Protein AF-A0A371DH10-F1 (afdb_monomer_lite)

Structure (mmCIF, N/CA/C/O backbone):
data_AF-A0A371DH10-F1
#
_entry.id   AF-A0A371DH10-F1
#
loop_
_atom_site.group_PDB
_atom_site.id
_atom_site.type_symbol
_atom_site.label_atom_id
_atom_site.label_alt_id
_atom_site.label_comp_id
_atom_site.label_asym_id
_atom_site.label_entity_id
_atom_site.label_seq_id
_atom_site.pdbx_PDB_ins_code
_atom_site.Cartn_x
_atom_site.Cartn_y
_atom_site.Cartn_z
_atom_site.occupancy
_atom_site.B_iso_or_equiv
_atom_site.auth_seq_id
_atom_site.auth_comp_id
_atom_site.auth_asym_id
_atom_site.auth_atom_id
_atom_site.pdbx_PDB_model_num
ATOM 1 N N . LEU A 1 1 ? -17.774 11.551 56.849 1.00 62.97 1 LEU A N 1
ATOM 2 C CA . LEU A 1 1 ? -18.448 10.540 57.701 1.00 62.97 1 LEU A CA 1
ATOM 3 C C . LEU A 1 1 ? -17.536 10.021 58.816 1.00 62.97 1 LEU A C 1
ATOM 5 O O . LEU A 1 1 ? -17.865 10.254 59.968 1.00 62.97 1 LEU A O 1
ATOM 9 N N . TYR A 1 2 ? -16.367 9.440 58.515 1.00 66.19 2 TYR A N 1
ATOM 10 C CA . TYR A 1 2 ? -15.416 8.944 59.531 1.00 66.19 2 TYR A CA 1
ATOM 11 C C . TYR A 1 2 ? -15.017 9.988 60.600 1.00 66.19 2 TYR A C 1
ATOM 13 O O . TYR A 1 2 ? -15.252 9.775 61.784 1.00 66.19 2 TYR A O 1
ATOM 21 N N . HIS A 1 3 ? -14.509 11.161 60.196 1.00 70.56 3 HIS A N 1
ATOM 22 C CA . HIS A 1 3 ? -14.111 12.221 61.140 1.00 70.56 3 HIS A CA 1
ATOM 23 C C . HIS A 1 3 ? -15.267 12.755 62.002 1.00 70.56 3 HIS A C 1
ATOM 25 O O . HIS A 1 3 ? -15.052 13.100 63.159 1.00 70.56 3 HIS A O 1
ATOM 31 N N . ALA A 1 4 ? -16.491 12.770 61.464 1.00 72.62 4 ALA A N 1
ATOM 32 C CA . ALA A 1 4 ? -17.684 13.180 62.202 1.00 72.62 4 ALA A CA 1
ATOM 33 C C . ALA A 1 4 ? -18.102 12.125 63.244 1.00 72.62 4 ALA A C 1
ATOM 35 O O . ALA A 1 4 ? -18.412 12.475 64.374 1.00 72.62 4 ALA A O 1
ATOM 36 N N . GLY A 1 5 ? -18.041 10.830 62.911 1.00 61.28 5 GLY A N 1
ATOM 37 C CA . GLY A 1 5 ? -18.340 9.757 63.869 1.00 61.28 5 GLY A CA 1
ATOM 38 C C . GLY A 1 5 ? -17.282 9.603 64.970 1.00 61.28 5 GLY A C 1
ATOM 39 O O . GLY A 1 5 ? -17.611 9.290 66.110 1.00 61.28 5 GLY A O 1
ATOM 40 N N . VAL A 1 6 ? -16.012 9.892 64.661 1.00 65.94 6 VAL A N 1
ATOM 41 C CA . VAL A 1 6 ? -14.935 9.948 65.666 1.00 65.94 6 VAL A CA 1
ATOM 42 C C . VAL A 1 6 ? -15.135 11.119 66.632 1.00 65.94 6 VAL A C 1
ATOM 44 O O . VAL A 1 6 ? -14.957 10.942 67.833 1.00 65.94 6 VAL A O 1
ATOM 47 N N . ALA A 1 7 ? -15.525 12.295 66.127 1.00 71.81 7 ALA A N 1
ATOM 48 C CA . ALA A 1 7 ? -15.795 13.472 66.955 1.00 71.81 7 ALA A CA 1
ATOM 49 C C . ALA A 1 7 ? -17.012 13.282 67.880 1.00 71.81 7 ALA A C 1
ATOM 51 O O . ALA A 1 7 ? -17.021 13.792 68.996 1.00 71.81 7 ALA A O 1
ATOM 52 N N . ASN A 1 8 ? -18.002 12.504 67.438 1.00 79.12 8 ASN A N 1
ATOM 53 C CA . ASN A 1 8 ? -19.252 12.283 68.166 1.00 79.12 8 ASN A CA 1
ATOM 54 C C . ASN A 1 8 ? -19.218 11.030 69.065 1.00 79.12 8 ASN A C 1
ATOM 56 O O . ASN A 1 8 ? -20.236 10.678 69.655 1.00 79.12 8 ASN A O 1
ATOM 60 N N . GLY A 1 9 ? -18.076 10.333 69.148 1.00 71.50 9 GLY A N 1
ATOM 61 C CA . GLY A 1 9 ? -17.895 9.134 69.977 1.00 71.50 9 GLY A CA 1
ATOM 62 C C . GLY A 1 9 ? -18.660 7.894 69.501 1.00 71.50 9 GLY A C 1
ATOM 63 O O . GLY A 1 9 ? -18.757 6.922 70.241 1.00 71.50 9 GLY A O 1
ATOM 64 N N . SER A 1 10 ? -19.206 7.913 68.282 1.00 73.56 10 SER A N 1
ATOM 65 C CA . SER A 1 10 ? -20.072 6.847 67.766 1.00 73.56 10 SER A CA 1
ATOM 66 C C . SER A 1 10 ? -19.308 5.642 67.213 1.00 73.56 10 SER A C 1
ATOM 68 O O . SER A 1 10 ? -19.921 4.617 66.940 1.00 73.56 10 SER A O 1
ATOM 70 N N . PHE A 1 11 ? -17.996 5.769 67.000 1.00 68.44 11 PHE A N 1
ATOM 71 C CA . PHE A 1 11 ? -17.131 4.660 66.601 1.00 68.44 11 PHE A CA 1
ATOM 72 C C . PHE A 1 11 ? -16.268 4.221 67.778 1.00 68.44 11 PHE A C 1
ATOM 74 O O . PHE A 1 11 ? -15.527 5.037 68.340 1.00 68.44 11 PHE A O 1
ATOM 81 N N . ASP A 1 12 ? -16.317 2.930 68.105 1.00 79.50 12 ASP A N 1
ATOM 82 C CA . ASP A 1 12 ? -15.393 2.349 69.070 1.00 79.50 12 ASP A CA 1
ATOM 83 C C . ASP A 1 12 ? -13.948 2.325 68.520 1.00 79.50 12 ASP A C 1
ATOM 85 O O . ASP A 1 12 ? -13.675 2.604 67.346 1.00 79.50 12 ASP A O 1
ATOM 89 N N . LEU A 1 13 ? -12.976 2.054 69.395 1.00 74.00 13 LEU A N 1
ATOM 90 C CA . LEU A 1 13 ? -11.561 2.045 69.019 1.00 74.00 13 LEU A CA 1
ATOM 91 C C . LEU A 1 13 ? -11.230 0.936 68.002 1.00 74.00 13 LEU A C 1
ATOM 93 O O . LEU A 1 13 ? -10.361 1.129 67.150 1.00 74.00 13 LEU A O 1
ATOM 97 N N . GLU A 1 14 ? -11.903 -0.208 68.091 1.00 79.19 14 GLU A N 1
ATOM 98 C CA . GLU A 1 14 ? -11.654 -1.376 67.252 1.00 79.19 14 GLU A CA 1
ATOM 99 C C . GLU A 1 14 ? -12.101 -1.116 65.807 1.00 79.19 14 GLU A C 1
ATOM 101 O O . GLU A 1 14 ? -11.334 -1.336 64.864 1.00 79.19 14 GLU A O 1
ATOM 106 N N . ASP A 1 15 ? -13.287 -0.541 65.635 1.00 76.56 15 ASP A N 1
ATOM 107 C CA . ASP A 1 15 ? -13.830 -0.097 64.359 1.00 76.56 15 ASP A CA 1
ATOM 108 C C . ASP A 1 15 ? -12.961 0.995 63.748 1.00 76.56 15 ASP A C 1
ATOM 110 O O . ASP A 1 15 ? -12.619 0.924 62.567 1.00 76.56 15 ASP A O 1
ATOM 114 N N . ARG A 1 16 ? -12.497 1.971 64.540 1.00 73.62 16 ARG A N 1
ATOM 115 C CA . ARG A 1 16 ? -11.573 3.010 64.049 1.00 73.62 16 ARG A CA 1
ATOM 116 C C . ARG A 1 16 ? -10.284 2.418 63.485 1.00 73.62 16 ARG A C 1
ATOM 118 O O . ARG A 1 16 ? -9.829 2.845 62.425 1.00 73.62 16 ARG A O 1
ATOM 125 N N . VAL A 1 17 ? -9.706 1.425 64.162 1.00 78.62 17 VAL A N 1
ATOM 126 C CA . VAL A 1 17 ? -8.500 0.730 63.687 1.00 78.62 17 VAL A CA 1
ATOM 127 C C . VAL A 1 17 ? -8.794 -0.074 62.418 1.00 78.62 17 VAL A C 1
ATOM 129 O O . VAL A 1 17 ? -7.992 -0.025 61.483 1.00 78.62 17 VAL A O 1
ATOM 132 N N . LYS A 1 18 ? -9.936 -0.770 62.340 1.00 81.75 18 LYS A N 1
ATOM 133 C CA . LYS A 1 18 ? -10.359 -1.500 61.131 1.00 81.75 18 LYS A CA 1
ATOM 134 C C . LYS A 1 18 ? -10.554 -0.557 59.942 1.00 81.75 18 LYS A C 1
ATOM 136 O O . LYS A 1 18 ? -9.987 -0.814 58.881 1.00 81.75 18 LYS A O 1
ATOM 141 N N . TYR A 1 19 ? -11.258 0.561 60.125 1.00 79.44 19 TYR A N 1
ATOM 142 C CA . TYR A 1 19 ? -11.473 1.567 59.081 1.00 79.44 19 TYR A CA 1
ATOM 143 C C . TYR A 1 19 ? -10.159 2.177 58.590 1.00 79.44 19 TYR A C 1
ATOM 145 O O . TYR A 1 19 ? -9.917 2.197 57.387 1.00 79.44 19 TYR A O 1
ATOM 153 N N . LEU A 1 20 ? -9.274 2.609 59.495 1.00 79.69 20 LEU A N 1
ATOM 154 C CA . LEU A 1 20 ? -7.982 3.196 59.114 1.00 79.69 20 LEU A CA 1
ATOM 155 C C . LEU A 1 20 ? -7.061 2.197 58.408 1.00 79.69 20 LEU A C 1
ATOM 157 O O . LEU A 1 20 ? -6.313 2.584 57.515 1.00 79.69 20 LEU A O 1
ATOM 161 N N . ARG A 1 21 ? -7.110 0.911 58.778 1.00 82.31 21 ARG A N 1
ATOM 162 C CA . ARG A 1 21 ? -6.340 -0.144 58.097 1.00 82.31 21 ARG A CA 1
ATOM 163 C C . ARG A 1 21 ? -6.915 -0.499 56.729 1.00 82.31 21 ARG A C 1
ATOM 165 O O . ARG A 1 21 ? -6.154 -0.840 55.828 1.00 82.31 21 ARG A O 1
ATOM 172 N N . ALA A 1 22 ? -8.234 -0.432 56.570 1.00 83.38 22 ALA A N 1
ATOM 173 C CA . ALA A 1 22 ? -8.903 -0.744 55.313 1.00 83.38 22 ALA A CA 1
ATOM 174 C C . ALA A 1 22 ? -8.904 0.437 54.329 1.00 83.38 22 ALA A C 1
ATOM 176 O O . ALA A 1 22 ? -8.926 0.216 53.121 1.00 83.38 22 ALA A O 1
ATOM 177 N N . GLN A 1 23 ? -8.830 1.679 54.816 1.00 83.88 23 GLN A N 1
ATOM 178 C CA . GLN A 1 23 ? -8.888 2.891 53.994 1.00 83.88 23 GLN A CA 1
ATOM 179 C C . GLN A 1 23 ? -7.841 2.925 52.862 1.00 83.88 23 GLN A C 1
ATOM 181 O O . GLN A 1 23 ? -8.242 3.203 51.735 1.00 83.88 23 GLN A O 1
ATOM 186 N N . PRO A 1 24 ? -6.549 2.590 53.069 1.00 86.75 24 PRO A N 1
ATOM 187 C CA . PRO A 1 24 ? -5.576 2.542 51.975 1.00 86.75 24 PRO A CA 1
ATOM 188 C C . PRO A 1 24 ? -5.913 1.485 50.921 1.00 86.75 24 PRO A C 1
ATOM 190 O O . PRO A 1 24 ? -5.690 1.706 49.733 1.00 86.75 24 PRO A O 1
ATOM 193 N N . LYS A 1 25 ? -6.463 0.340 51.348 1.00 86.31 25 LYS A N 1
ATOM 194 C CA . LYS A 1 25 ? -6.886 -0.731 50.441 1.00 86.31 25 LYS A CA 1
ATOM 195 C C . LYS A 1 25 ? -8.068 -0.270 49.587 1.00 86.31 25 LYS A C 1
ATOM 197 O O . LYS A 1 25 ? -7.983 -0.344 48.370 1.00 86.31 25 LYS A O 1
ATOM 202 N N . PHE A 1 26 ? -9.106 0.289 50.210 1.00 84.50 26 PHE A N 1
ATOM 203 C CA . PHE A 1 26 ? -10.253 0.843 49.490 1.00 84.50 26 PHE A CA 1
ATOM 204 C C . PHE A 1 26 ? -9.859 1.984 48.555 1.00 84.50 26 PHE A C 1
ATOM 206 O O . PHE A 1 26 ? -10.354 2.042 47.438 1.00 84.50 26 PHE A O 1
ATOM 213 N N . GLN A 1 27 ? -8.954 2.867 48.982 1.00 87.50 27 GLN A N 1
ATOM 214 C CA . GLN A 1 27 ? -8.460 3.948 48.134 1.00 87.50 27 GLN A CA 1
ATOM 215 C C . GLN A 1 27 ? -7.757 3.395 46.890 1.00 87.50 27 GLN A C 1
ATOM 217 O O . GLN A 1 27 ? -8.068 3.814 45.783 1.00 87.50 27 GLN A O 1
ATOM 222 N N . LYS A 1 28 ? -6.884 2.395 47.060 1.00 88.50 28 LYS A N 1
ATOM 223 C CA . LYS A 1 28 ? -6.213 1.720 45.944 1.00 88.50 28 LYS A CA 1
ATOM 224 C C . LYS A 1 28 ? -7.204 1.047 44.989 1.00 88.50 28 LYS A C 1
ATOM 226 O O . LYS A 1 28 ? -7.034 1.138 43.777 1.00 88.50 28 LYS A O 1
ATOM 231 N N . ASP A 1 29 ? -8.221 0.379 45.526 1.00 85.50 29 ASP A N 1
ATOM 232 C CA . ASP A 1 29 ? -9.244 -0.288 44.718 1.00 85.50 29 ASP A CA 1
ATOM 233 C C . ASP A 1 29 ? -10.108 0.739 43.954 1.00 85.50 29 ASP A C 1
ATOM 235 O O . ASP A 1 29 ? -10.404 0.536 42.777 1.00 85.50 29 ASP A O 1
ATOM 239 N N . LEU A 1 30 ? -10.440 1.879 44.577 1.00 87.19 30 LEU A N 1
ATOM 240 C CA . LEU A 1 30 ? -11.148 2.997 43.938 1.00 87.19 30 LEU A CA 1
ATOM 241 C C . LEU A 1 30 ? -10.319 3.669 42.840 1.00 87.19 30 LEU A C 1
ATOM 243 O O . LEU A 1 30 ? -10.855 3.984 41.779 1.00 87.19 30 LEU A O 1
ATOM 247 N N . ASP A 1 31 ? -9.029 3.890 43.078 1.00 88.94 31 ASP A N 1
ATOM 248 C CA . ASP A 1 31 ? -8.140 4.489 42.082 1.00 88.94 31 ASP A CA 1
ATOM 249 C C . ASP A 1 31 ? -7.981 3.554 40.874 1.00 88.94 31 ASP A C 1
ATOM 251 O O . ASP A 1 31 ? -8.125 3.992 39.734 1.00 88.94 31 ASP A O 1
ATOM 255 N N . ARG A 1 32 ? -7.847 2.243 41.108 1.00 84.75 32 ARG A N 1
ATOM 256 C CA . ARG A 1 32 ? -7.829 1.235 40.038 1.00 84.75 32 ARG A CA 1
ATOM 257 C C . ARG A 1 32 ? -9.147 1.179 39.257 1.00 84.75 32 ARG A C 1
ATOM 259 O O . ARG A 1 32 ? -9.133 1.020 38.040 1.00 84.75 32 ARG A O 1
ATOM 266 N N . ALA A 1 33 ? -10.291 1.314 39.929 1.00 84.62 33 ALA A N 1
ATOM 267 C CA . ALA A 1 33 ? -11.592 1.364 39.261 1.00 84.62 33 ALA A CA 1
ATOM 268 C C . ALA A 1 33 ? -11.722 2.596 38.347 1.00 84.62 33 ALA A C 1
ATOM 270 O O . ALA A 1 33 ? -12.233 2.481 37.235 1.00 84.62 33 ALA A O 1
ATOM 271 N N . ARG A 1 34 ? -11.203 3.754 38.778 1.00 87.38 34 ARG A N 1
ATOM 272 C CA . ARG A 1 34 ? -11.153 4.972 37.951 1.00 87.38 34 ARG A CA 1
ATOM 273 C C . ARG A 1 34 ? -10.255 4.803 36.731 1.00 87.38 34 ARG A C 1
ATOM 275 O O . ARG A 1 34 ? -10.630 5.234 35.647 1.00 87.38 34 ARG A O 1
ATOM 282 N N . GLU A 1 35 ? -9.097 4.167 36.890 1.00 86.44 35 GLU A N 1
ATOM 283 C CA . GLU A 1 35 ? -8.215 3.846 35.761 1.00 86.44 35 GLU A CA 1
ATOM 284 C C . GLU A 1 35 ? -8.932 2.959 34.732 1.00 86.44 35 GLU A C 1
ATOM 286 O O . GLU A 1 35 ? -8.892 3.251 33.538 1.00 86.44 35 GLU A O 1
ATOM 291 N N . TYR A 1 36 ? -9.657 1.928 35.181 1.00 85.19 36 TYR A N 1
ATOM 292 C CA . TYR A 1 36 ? -10.450 1.085 34.282 1.00 85.19 36 TYR A CA 1
ATOM 293 C C . TYR A 1 36 ? -11.585 1.844 33.587 1.00 85.19 36 TYR A C 1
ATOM 295 O O . TYR A 1 36 ? -11.794 1.635 32.396 1.00 85.19 36 TYR A O 1
ATOM 303 N N . GLU A 1 37 ? -12.289 2.741 34.285 1.00 88.56 37 GLU A N 1
ATOM 304 C CA . GLU A 1 37 ? -13.332 3.583 33.680 1.00 88.56 37 GLU A CA 1
ATOM 305 C C . GLU A 1 37 ? -12.771 4.435 32.532 1.00 88.56 37 GLU A C 1
ATOM 307 O O . GLU A 1 37 ? -13.375 4.515 31.459 1.00 88.56 37 GLU A O 1
ATOM 312 N N . VAL A 1 38 ? -11.599 5.043 32.741 1.00 88.38 38 VAL A N 1
ATOM 313 C CA . VAL A 1 38 ? -10.916 5.854 31.724 1.00 88.38 38 VAL A CA 1
ATOM 314 C C . VAL A 1 38 ? -10.523 4.997 30.525 1.00 88.38 38 VAL A C 1
ATOM 316 O O . VAL A 1 38 ? -10.814 5.382 29.392 1.00 88.38 38 VAL A O 1
ATOM 319 N N . THR A 1 39 ? -9.923 3.827 30.754 1.00 86.56 39 THR A N 1
ATOM 320 C CA . THR A 1 39 ? -9.541 2.900 29.679 1.00 86.56 39 THR A CA 1
ATOM 321 C C . THR A 1 39 ? -10.757 2.468 28.867 1.00 86.56 39 THR A C 1
ATOM 323 O O . THR A 1 39 ? -10.764 2.645 27.655 1.00 86.56 39 THR A O 1
ATOM 326 N N . VAL A 1 40 ? -11.826 2.000 29.522 1.00 88.88 40 VAL A N 1
ATOM 327 C CA . VAL A 1 40 ? -13.058 1.560 28.844 1.00 88.88 40 VAL A CA 1
ATOM 328 C C . VAL A 1 40 ? -13.654 2.681 27.998 1.00 88.88 40 VAL A C 1
ATOM 330 O O . VAL A 1 40 ? -14.027 2.445 26.852 1.00 88.88 40 VAL A O 1
ATOM 333 N N . ARG A 1 41 ? -13.731 3.907 28.532 1.00 91.06 41 ARG A N 1
ATOM 334 C CA . ARG A 1 41 ? -14.248 5.056 27.778 1.00 91.06 41 ARG A CA 1
ATOM 335 C C . ARG A 1 41 ? -13.388 5.356 26.554 1.00 91.06 41 ARG A C 1
ATOM 337 O O . ARG A 1 41 ? -13.934 5.542 25.474 1.00 91.06 41 ARG A O 1
ATOM 344 N N . THR A 1 42 ? -12.069 5.351 26.720 1.00 90.62 42 THR A N 1
ATOM 345 C CA . THR A 1 42 ? -11.120 5.668 25.644 1.00 90.62 42 THR A CA 1
ATOM 346 C C . THR A 1 42 ? -11.180 4.618 24.534 1.00 90.62 42 THR A C 1
ATOM 348 O O . THR A 1 42 ? -11.347 4.970 23.370 1.00 90.62 42 THR A O 1
ATOM 351 N N . THR A 1 43 ? -11.156 3.328 24.887 1.00 89.69 43 THR A N 1
ATOM 352 C CA . THR A 1 43 ? -11.287 2.221 23.928 1.00 89.69 43 THR A CA 1
ATOM 353 C C . THR A 1 43 ? -12.640 2.259 23.213 1.00 89.69 43 THR A C 1
ATOM 355 O O . THR A 1 43 ? -12.704 2.062 22.002 1.00 89.69 43 THR A O 1
ATOM 358 N N . MET A 1 44 ? -13.733 2.556 23.927 1.00 89.38 44 MET A N 1
ATOM 359 C CA . MET A 1 44 ? -15.062 2.686 23.314 1.00 89.38 44 MET A CA 1
ATOM 360 C C . MET A 1 44 ? -15.160 3.866 22.351 1.00 89.38 44 MET A C 1
ATOM 362 O O . MET A 1 44 ? -15.880 3.760 21.366 1.00 89.38 44 MET A O 1
ATOM 366 N N . GLU A 1 45 ? -14.477 4.978 22.621 1.00 90.12 45 GLU A N 1
ATOM 367 C CA . GLU A 1 45 ? -14.433 6.130 21.716 1.00 90.12 45 GLU A CA 1
ATOM 368 C C . GLU A 1 45 ? -13.606 5.834 20.459 1.00 90.12 45 GLU A C 1
ATOM 370 O O . GLU A 1 45 ? -14.042 6.166 19.359 1.00 90.12 45 GLU A O 1
ATOM 375 N N . GLU A 1 46 ? -12.458 5.172 20.609 1.00 89.94 46 GLU A N 1
ATOM 376 C CA . GLU A 1 46 ? -11.550 4.842 19.504 1.00 89.94 46 GLU A CA 1
ATOM 377 C C . GLU A 1 46 ? -12.137 3.793 18.549 1.00 89.94 46 GLU A C 1
ATOM 379 O O . GLU A 1 46 ? -12.080 3.946 17.328 1.00 89.94 46 GLU A O 1
ATOM 384 N N . TRP A 1 47 ? -12.742 2.737 19.095 1.00 92.06 47 TRP A N 1
ATOM 385 C CA . TRP A 1 47 ? -13.163 1.565 18.322 1.00 92.06 47 TRP A CA 1
ATOM 386 C C . TRP A 1 47 ? -14.662 1.522 18.021 1.00 92.06 47 TRP A C 1
ATOM 388 O O . TRP A 1 47 ? -15.147 0.554 17.432 1.00 92.06 47 TRP A O 1
ATOM 398 N N . ARG A 1 48 ? -15.404 2.576 18.381 1.00 89.44 48 ARG A N 1
ATOM 399 C CA . ARG A 1 48 ? -16.870 2.646 18.281 1.00 89.44 48 ARG A CA 1
ATOM 400 C C . ARG A 1 48 ? -17.416 2.170 16.938 1.00 89.44 48 ARG A C 1
ATOM 402 O O . ARG A 1 48 ? -18.330 1.347 16.895 1.00 89.44 48 ARG A O 1
ATOM 409 N N . ASP A 1 49 ? -16.871 2.709 15.854 1.00 88.19 49 ASP A N 1
ATOM 410 C CA . ASP A 1 49 ? -17.387 2.461 14.509 1.00 88.19 49 ASP A CA 1
ATOM 411 C C . ASP A 1 49 ? -17.072 1.030 14.055 1.00 88.19 49 ASP A C 1
ATOM 413 O O . ASP A 1 49 ? -17.909 0.375 13.436 1.00 88.19 49 ASP A O 1
ATOM 417 N N . TYR A 1 50 ? -15.918 0.494 14.460 1.00 90.00 50 TYR A N 1
ATOM 418 C CA . TYR A 1 50 ? -15.559 -0.905 14.231 1.00 90.00 50 TYR A CA 1
ATOM 419 C C . TYR A 1 50 ? -16.479 -1.852 15.006 1.00 90.00 50 TYR A C 1
ATOM 421 O O . TYR A 1 50 ? -16.969 -2.830 14.446 1.00 90.00 50 TYR A O 1
ATOM 429 N N . PHE A 1 51 ? -16.774 -1.549 16.273 1.00 90.50 51 PHE A N 1
ATOM 430 C CA . PHE A 1 51 ? -17.703 -2.342 17.080 1.00 90.50 51 PHE A CA 1
ATOM 431 C C . PHE A 1 51 ? -19.112 -2.330 16.490 1.00 90.50 51 PHE A C 1
ATOM 433 O O . PHE A 1 51 ? -19.769 -3.370 16.452 1.00 90.50 51 PHE A O 1
ATOM 440 N N . SER A 1 52 ? -19.562 -1.180 15.983 1.00 87.75 52 SER A N 1
ATOM 441 C CA . SER A 1 52 ? -20.846 -1.057 15.291 1.00 87.75 52 SER A CA 1
ATOM 442 C C . SER A 1 52 ? -20.913 -1.995 14.080 1.00 87.75 52 SER A C 1
ATOM 444 O O . SER A 1 52 ? -21.860 -2.766 13.956 1.00 87.75 52 SER A O 1
ATOM 446 N N . VAL A 1 53 ? -19.864 -2.025 13.252 1.00 87.12 53 VAL A N 1
ATOM 447 C CA . VAL A 1 53 ? -19.779 -2.933 12.096 1.00 87.12 53 VAL A CA 1
ATOM 448 C C . VAL A 1 53 ? -19.736 -4.407 12.515 1.00 87.12 53 VAL A C 1
ATOM 450 O O . VAL A 1 53 ? -20.364 -5.244 11.873 1.00 87.12 53 VAL A O 1
ATOM 453 N N . ILE A 1 54 ? -18.999 -4.750 13.576 1.00 86.81 54 ILE A N 1
ATOM 454 C CA . ILE A 1 54 ? -18.871 -6.138 14.056 1.00 86.81 54 ILE A CA 1
ATOM 455 C C . ILE A 1 54 ? -20.199 -6.657 14.629 1.00 86.81 54 ILE A C 1
ATOM 457 O O . ILE A 1 54 ? -20.516 -7.839 14.491 1.00 86.81 54 ILE A O 1
ATOM 461 N N . THR A 1 55 ? -20.970 -5.788 15.284 1.00 87.44 55 THR A N 1
ATOM 462 C CA . THR A 1 55 ? -22.188 -6.172 16.014 1.00 87.44 55 THR A CA 1
ATOM 463 C C . THR A 1 55 ? -23.470 -6.047 15.191 1.00 87.44 55 THR A C 1
ATOM 465 O O . THR A 1 55 ? -24.432 -6.767 15.469 1.00 87.44 55 THR A O 1
ATOM 468 N N . ASP A 1 56 ? -23.499 -5.192 14.165 1.00 88.56 56 ASP A N 1
ATOM 469 C CA . ASP A 1 56 ? -24.657 -4.986 13.293 1.00 88.56 56 ASP A CA 1
ATOM 470 C C . ASP A 1 56 ? -24.476 -5.674 11.931 1.00 88.56 56 ASP A C 1
ATOM 472 O O . ASP A 1 56 ? -23.663 -5.279 11.092 1.00 88.56 56 ASP A O 1
ATOM 476 N N . LYS A 1 57 ? -25.316 -6.683 11.672 1.00 86.81 57 LYS A N 1
ATOM 477 C CA . LYS A 1 57 ? -25.319 -7.423 10.406 1.00 86.81 57 LYS A CA 1
ATOM 478 C C . LYS A 1 57 ? -25.546 -6.516 9.193 1.00 86.81 57 LYS A C 1
ATOM 480 O O . LYS A 1 57 ? -24.925 -6.746 8.161 1.00 86.81 57 LYS A O 1
ATOM 485 N N . ALA A 1 58 ? -26.421 -5.514 9.292 1.00 87.00 58 ALA A N 1
ATOM 486 C CA . ALA A 1 58 ? -26.715 -4.642 8.156 1.00 87.00 58 ALA A CA 1
ATOM 487 C C . ALA A 1 58 ? -25.477 -3.828 7.753 1.00 87.00 58 ALA A C 1
ATOM 489 O O . ALA A 1 58 ? -25.150 -3.730 6.574 1.00 87.00 58 ALA A O 1
ATOM 490 N N . GLN A 1 59 ? -24.740 -3.322 8.742 1.00 85.38 59 GLN A N 1
ATOM 491 C CA . GLN A 1 59 ? -23.505 -2.571 8.514 1.00 85.38 59 GLN A CA 1
ATOM 492 C C . GLN A 1 59 ? -22.381 -3.453 7.973 1.00 85.38 59 GLN A C 1
ATOM 494 O O . GLN A 1 59 ? -21.609 -3.012 7.120 1.00 85.38 59 GLN A O 1
ATOM 499 N N . LEU A 1 60 ? -22.300 -4.703 8.432 1.00 85.50 60 LEU A N 1
ATOM 500 C CA . LEU A 1 60 ? -21.366 -5.679 7.885 1.00 85.50 60 LEU A CA 1
ATOM 501 C C . LEU A 1 60 ? -21.680 -6.003 6.417 1.00 85.50 60 LEU A C 1
ATOM 503 O O . LEU A 1 60 ? -20.771 -6.020 5.589 1.00 85.50 60 LEU A O 1
ATOM 507 N N . ASP A 1 61 ? -22.953 -6.224 6.082 1.00 85.31 61 ASP A N 1
ATOM 508 C CA . ASP A 1 61 ? -23.393 -6.492 4.709 1.00 85.31 61 ASP A CA 1
ATOM 509 C C . ASP A 1 61 ? -23.099 -5.287 3.787 1.00 85.31 61 ASP A C 1
ATOM 511 O O . ASP A 1 61 ? -22.600 -5.467 2.671 1.00 85.31 61 ASP A O 1
ATOM 515 N N . ASP A 1 62 ? -23.311 -4.057 4.268 1.00 83.25 62 ASP A N 1
ATOM 516 C CA . ASP A 1 62 ? -22.975 -2.820 3.550 1.00 83.25 62 ASP A CA 1
ATOM 517 C C . ASP A 1 62 ? -21.464 -2.661 3.334 1.00 83.25 62 ASP A C 1
ATOM 519 O O . ASP A 1 62 ? -21.027 -2.303 2.232 1.00 83.25 62 ASP A O 1
ATOM 523 N N . LEU A 1 63 ? -20.653 -2.972 4.353 1.00 82.75 63 LEU A N 1
ATOM 524 C CA . LEU A 1 63 ? -19.195 -2.972 4.247 1.00 82.75 63 LEU A CA 1
ATOM 525 C C . LEU A 1 63 ? -18.727 -4.006 3.216 1.00 82.75 63 LEU A C 1
ATOM 527 O O . LEU A 1 63 ? -17.908 -3.687 2.357 1.00 82.75 63 LEU A O 1
ATOM 531 N N . ILE A 1 64 ? -19.284 -5.220 3.236 1.00 82.38 64 ILE A N 1
ATOM 532 C CA . ILE A 1 64 ? -18.982 -6.269 2.250 1.00 82.38 64 ILE A CA 1
ATOM 533 C C . ILE A 1 64 ? -19.375 -5.811 0.839 1.00 82.38 64 ILE A C 1
ATOM 535 O O . ILE A 1 64 ? -18.614 -6.002 -0.112 1.00 82.38 64 ILE A O 1
ATOM 539 N N . ALA A 1 65 ? -20.533 -5.169 0.677 1.00 81.38 65 ALA A N 1
ATOM 540 C CA . ALA A 1 65 ? -20.968 -4.629 -0.607 1.00 81.38 65 ALA A CA 1
ATOM 541 C C . ALA A 1 65 ? -20.062 -3.485 -1.096 1.00 81.38 65 ALA A C 1
ATOM 543 O O . ALA A 1 65 ? -19.796 -3.374 -2.295 1.00 81.38 65 ALA A O 1
ATOM 544 N N . ALA A 1 66 ? -19.569 -2.632 -0.196 1.00 77.06 66 ALA A N 1
ATOM 545 C CA . ALA A 1 66 ? -18.578 -1.606 -0.511 1.00 77.06 66 ALA A CA 1
ATOM 546 C C . ALA A 1 66 ? -17.234 -2.233 -0.915 1.00 77.06 66 ALA A C 1
ATOM 548 O O . ALA A 1 66 ? -16.727 -1.922 -1.991 1.00 77.06 66 ALA A O 1
ATOM 549 N N . MET A 1 67 ? -16.743 -3.220 -0.162 1.00 75.94 67 MET A N 1
ATOM 550 C CA . MET A 1 67 ? -15.556 -4.004 -0.517 1.00 75.94 67 MET A CA 1
ATOM 551 C C . MET A 1 67 ? -15.700 -4.683 -1.880 1.00 75.94 67 MET A C 1
ATOM 553 O O . MET A 1 67 ? -14.749 -4.725 -2.650 1.00 75.94 67 MET A O 1
ATOM 557 N N . HIS A 1 68 ? -16.879 -5.212 -2.216 1.00 75.25 68 HIS A N 1
ATOM 558 C CA . HIS A 1 68 ? -17.142 -5.812 -3.525 1.00 75.25 68 HIS A CA 1
ATOM 559 C C . HIS A 1 68 ? -17.164 -4.790 -4.665 1.00 75.25 68 HIS A C 1
ATOM 561 O O . HIS A 1 68 ? -16.741 -5.126 -5.770 1.00 75.25 68 HIS A O 1
ATOM 567 N N . ARG A 1 69 ? -17.636 -3.563 -4.415 1.00 70.75 69 ARG A N 1
ATOM 568 C CA . ARG A 1 69 ? -17.598 -2.462 -5.390 1.00 70.75 69 ARG A CA 1
ATOM 569 C C . ARG A 1 69 ? -16.182 -1.931 -5.604 1.00 70.75 69 ARG A C 1
ATOM 571 O O . ARG A 1 69 ? -15.829 -1.606 -6.733 1.00 70.75 69 ARG A O 1
ATOM 578 N N . GLU A 1 70 ? -15.390 -1.858 -4.538 1.00 68.31 70 GLU A N 1
ATOM 579 C CA . GLU A 1 70 ? -13.994 -1.410 -4.574 1.00 68.31 70 GLU A CA 1
ATOM 580 C C . GLU A 1 70 ? -13.021 -2.502 -5.014 1.00 68.31 70 GLU A C 1
ATOM 582 O O . GLU A 1 70 ? -11.907 -2.205 -5.448 1.00 68.31 70 GLU A O 1
ATOM 587 N N . LYS A 1 71 ? -13.434 -3.775 -4.961 1.00 65.44 71 LYS A N 1
ATOM 588 C CA . LYS A 1 71 ? -12.688 -4.877 -5.555 1.00 65.44 71 LYS A CA 1
ATOM 589 C C . LYS A 1 71 ? -12.528 -4.556 -7.030 1.00 65.44 71 LYS A C 1
ATOM 591 O O . LYS A 1 71 ? -13.476 -4.671 -7.806 1.00 65.44 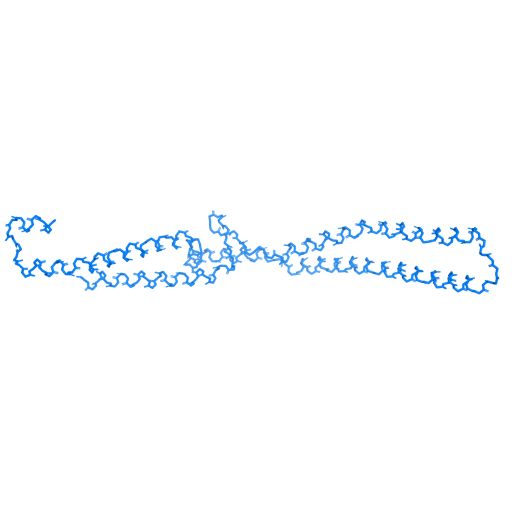71 LYS A O 1
ATOM 596 N N . ILE A 1 72 ? -11.319 -4.154 -7.412 1.00 62.47 72 ILE A N 1
ATOM 597 C CA . ILE A 1 72 ? -10.981 -3.961 -8.813 1.00 62.47 72 ILE A CA 1
ATOM 598 C C . ILE A 1 72 ? -11.410 -5.224 -9.530 1.00 62.47 72 ILE A C 1
ATOM 600 O O . ILE A 1 72 ? -10.945 -6.320 -9.199 1.00 62.47 72 ILE A O 1
ATOM 604 N N . ALA A 1 73 ? -12.338 -5.073 -10.473 1.00 65.19 73 ALA A N 1
ATOM 605 C CA . ALA A 1 73 ? -12.746 -6.182 -11.302 1.00 65.19 73 ALA A CA 1
ATOM 606 C C . ALA A 1 73 ? -11.461 -6.756 -11.897 1.00 65.19 73 ALA A C 1
ATOM 608 O O . ALA A 1 73 ? -10.720 -6.055 -12.586 1.00 65.19 73 ALA A O 1
ATOM 609 N N . GLN A 1 74 ? -11.157 -8.008 -11.563 1.00 64.19 74 GLN A N 1
ATOM 610 C CA . GLN A 1 74 ? -9.920 -8.674 -11.963 1.00 64.19 74 GLN A CA 1
ATOM 611 C C . GLN A 1 74 ? -9.699 -8.552 -13.478 1.00 64.19 74 GLN A C 1
ATOM 613 O O . GLN A 1 74 ? -8.573 -8.390 -13.928 1.00 64.19 74 GLN A O 1
ATOM 618 N N . SER A 1 75 ? -10.786 -8.518 -14.254 1.00 66.06 75 SER A N 1
ATOM 619 C CA . SER A 1 75 ? -10.792 -8.210 -15.685 1.00 66.06 75 SER A CA 1
ATOM 620 C C . SER A 1 75 ? -10.217 -6.831 -16.029 1.00 66.06 75 SER A C 1
ATOM 622 O O . SER A 1 75 ? -9.410 -6.727 -16.944 1.00 66.06 75 SER A O 1
ATOM 624 N N . THR A 1 76 ? -10.595 -5.779 -15.301 1.00 71.69 76 THR A N 1
ATOM 625 C CA . THR A 1 76 ? -10.116 -4.404 -15.507 1.00 71.69 76 THR A CA 1
ATOM 626 C C . THR A 1 76 ? -8.647 -4.263 -15.124 1.00 71.69 76 THR A C 1
ATOM 628 O O . THR A 1 76 ? -7.901 -3.579 -15.824 1.00 71.69 76 THR A O 1
ATOM 631 N N . PHE A 1 77 ? -8.215 -4.932 -14.048 1.00 77.00 77 PHE A N 1
ATOM 632 C CA . PHE A 1 77 ? -6.799 -4.989 -13.685 1.00 77.00 77 PHE A CA 1
ATOM 633 C C . PHE A 1 77 ? -5.985 -5.705 -14.765 1.00 77.00 77 PHE A C 1
ATOM 635 O O . PHE A 1 77 ? -5.056 -5.119 -15.302 1.00 77.00 77 PHE A O 1
ATOM 642 N N . LEU A 1 78 ? -6.383 -6.925 -15.144 1.00 74.94 78 LEU A N 1
ATOM 643 C CA . LEU A 1 78 ? -5.682 -7.730 -16.150 1.00 74.94 78 LEU A CA 1
ATOM 644 C C . LEU A 1 78 ? -5.613 -7.034 -17.515 1.00 74.94 78 LEU A C 1
ATOM 646 O O . LEU A 1 78 ? -4.593 -7.106 -18.194 1.00 74.94 78 LEU A O 1
ATOM 650 N N . GLN A 1 79 ? -6.679 -6.336 -17.918 1.00 77.38 79 GLN A N 1
ATOM 651 C CA . GLN A 1 79 ? -6.694 -5.592 -19.176 1.00 77.38 79 GLN A CA 1
ATOM 652 C C . GLN A 1 79 ? -5.703 -4.420 -19.160 1.00 77.38 79 GLN A C 1
ATOM 654 O O . GLN A 1 79 ? -4.995 -4.206 -20.144 1.00 77.38 79 GLN A O 1
ATOM 659 N N . LYS A 1 80 ? -5.634 -3.667 -18.054 1.00 79.50 80 LYS A N 1
ATOM 660 C CA . LYS A 1 80 ? -4.655 -2.583 -17.913 1.00 79.50 80 LYS A CA 1
ATOM 661 C C . LYS A 1 80 ? -3.232 -3.125 -17.772 1.00 79.50 80 LYS A C 1
ATOM 663 O O . LYS A 1 80 ? -2.341 -2.621 -18.447 1.00 79.50 80 LYS A O 1
ATOM 668 N N . ASP A 1 81 ? -3.027 -4.171 -16.979 1.00 84.62 81 ASP A N 1
ATOM 669 C CA . ASP A 1 81 ? -1.725 -4.809 -16.760 1.00 84.62 81 ASP A CA 1
ATOM 670 C C . ASP A 1 81 ? -1.086 -5.285 -18.068 1.00 84.62 81 ASP A C 1
ATOM 672 O O . ASP A 1 81 ? 0.052 -4.926 -18.368 1.00 84.62 81 ASP A O 1
ATOM 676 N N . ALA A 1 82 ? -1.855 -5.974 -18.919 1.00 83.56 82 ALA A N 1
ATOM 677 C CA . ALA A 1 82 ? -1.378 -6.413 -20.228 1.00 83.56 82 ALA A CA 1
ATOM 678 C C . ALA A 1 82 ? -0.849 -5.244 -21.079 1.00 83.56 82 ALA A C 1
ATOM 680 O O . ALA A 1 82 ? 0.235 -5.339 -21.656 1.00 83.56 82 ALA A O 1
ATOM 681 N N . SER A 1 83 ? -1.574 -4.120 -21.107 1.00 85.12 83 SER A N 1
ATOM 682 C CA . SER A 1 83 ? -1.167 -2.933 -21.872 1.00 85.12 83 SER A CA 1
ATOM 683 C C . SER A 1 83 ? 0.097 -2.262 -21.321 1.00 85.12 83 SER A C 1
ATOM 685 O O . SER A 1 83 ? 0.938 -1.793 -22.088 1.00 85.12 83 SER A O 1
ATOM 687 N N . VAL A 1 84 ? 0.278 -2.257 -19.996 1.00 88.12 84 VAL A N 1
ATOM 688 C CA . VAL A 1 84 ? 1.472 -1.689 -19.356 1.00 88.12 84 VAL A CA 1
ATOM 689 C C . VAL A 1 84 ? 2.683 -2.592 -19.546 1.00 88.12 84 VAL A C 1
ATOM 691 O O . VAL A 1 84 ? 3.761 -2.104 -19.888 1.00 88.12 84 VAL A O 1
ATOM 694 N N . CYS A 1 85 ? 2.508 -3.906 -19.406 1.00 87.25 85 CYS A N 1
ATOM 695 C CA . CYS A 1 85 ? 3.546 -4.889 -19.696 1.00 87.25 85 CYS A CA 1
ATOM 696 C C . CYS A 1 85 ? 4.030 -4.789 -21.149 1.00 87.25 85 CYS A C 1
ATOM 698 O O . CYS A 1 85 ? 5.233 -4.853 -21.404 1.00 87.25 85 CYS A O 1
ATOM 700 N N . GLU A 1 86 ? 3.115 -4.580 -22.098 1.00 88.62 86 GLU A N 1
ATOM 701 C CA . GLU A 1 86 ? 3.463 -4.385 -23.505 1.00 88.62 86 GLU A CA 1
ATOM 702 C C . GLU A 1 86 ? 4.279 -3.100 -23.725 1.00 88.62 86 GLU A C 1
ATOM 704 O O . GLU A 1 86 ? 5.322 -3.142 -24.382 1.00 88.62 86 GLU A O 1
ATOM 709 N N . LEU A 1 87 ? 3.872 -1.976 -23.124 1.00 87.38 87 LEU A N 1
ATOM 710 C CA . LEU A 1 87 ? 4.619 -0.712 -23.189 1.00 87.38 87 LEU A CA 1
ATOM 711 C C . LEU A 1 87 ? 6.027 -0.838 -22.589 1.00 87.38 87 LEU A C 1
ATOM 713 O O . LEU A 1 87 ? 7.001 -0.385 -23.193 1.00 87.38 87 LEU A O 1
ATOM 717 N N . LEU A 1 88 ? 6.161 -1.496 -21.436 1.00 89.06 88 LEU A N 1
ATOM 718 C CA . LEU A 1 88 ? 7.462 -1.757 -20.817 1.00 89.06 88 LEU A CA 1
ATOM 719 C C . LEU A 1 88 ? 8.340 -2.643 -21.706 1.00 89.06 88 LEU A C 1
ATOM 721 O O . LEU A 1 88 ? 9.522 -2.352 -21.892 1.00 89.06 88 LEU A O 1
ATOM 725 N N . ALA A 1 89 ? 7.771 -3.692 -22.304 1.00 90.12 89 ALA A N 1
ATOM 726 C CA . ALA A 1 89 ? 8.493 -4.558 -23.229 1.00 90.12 89 ALA A CA 1
ATOM 727 C C . ALA A 1 89 ? 9.000 -3.789 -24.462 1.00 90.12 89 ALA A C 1
ATOM 729 O O . ALA A 1 89 ? 10.134 -4.007 -24.894 1.00 90.12 89 ALA A O 1
ATOM 730 N N . GLN A 1 90 ? 8.203 -2.862 -25.004 1.00 89.31 90 GLN A N 1
ATOM 731 C CA . GLN A 1 90 ? 8.618 -1.993 -26.111 1.00 89.31 90 GLN A CA 1
ATOM 732 C C . GLN A 1 90 ? 9.785 -1.081 -25.710 1.00 89.31 90 GLN A C 1
ATOM 734 O O . GLN A 1 90 ? 10.776 -1.000 -26.439 1.00 89.31 90 GLN A O 1
ATOM 739 N N . VAL A 1 91 ? 9.704 -0.457 -24.533 1.00 89.69 91 VAL A N 1
ATOM 740 C CA . VAL A 1 91 ? 10.769 0.393 -23.980 1.00 89.69 91 VAL A CA 1
ATOM 741 C C . VAL A 1 91 ? 12.071 -0.393 -23.804 1.00 89.69 91 VAL A C 1
ATOM 743 O O . VAL A 1 91 ? 13.129 0.043 -24.266 1.00 89.69 91 VAL A O 1
ATOM 746 N N . TYR A 1 92 ? 12.011 -1.579 -23.189 1.00 90.56 92 TYR A N 1
ATOM 747 C CA . TYR A 1 92 ? 13.193 -2.420 -22.998 1.00 90.56 92 TYR A CA 1
ATOM 748 C C . TYR A 1 92 ? 13.786 -2.891 -24.322 1.00 90.56 92 TYR A C 1
ATOM 750 O O . TYR A 1 92 ? 14.996 -2.778 -24.513 1.00 90.56 92 TYR A O 1
ATOM 758 N N . ARG A 1 93 ? 12.951 -3.343 -25.266 1.00 92.81 93 ARG A N 1
ATOM 759 C CA . ARG A 1 93 ? 13.421 -3.760 -26.591 1.00 92.81 93 ARG A CA 1
ATOM 760 C C . ARG A 1 93 ? 14.130 -2.612 -27.307 1.00 92.81 93 ARG A C 1
ATOM 762 O O . ARG A 1 93 ? 15.227 -2.818 -27.817 1.00 92.81 93 ARG A O 1
ATOM 769 N N . LYS A 1 94 ? 13.558 -1.404 -27.306 1.00 91.06 94 LYS A N 1
ATOM 770 C CA . LYS A 1 94 ? 14.169 -0.254 -27.986 1.00 91.06 94 LYS A CA 1
ATOM 771 C C . LYS A 1 94 ? 15.483 0.177 -27.332 1.00 91.06 94 LYS A C 1
ATOM 773 O O . LYS A 1 94 ? 16.435 0.512 -28.036 1.00 91.06 94 LYS A O 1
ATOM 778 N N . ARG A 1 95 ? 15.566 0.124 -25.998 1.00 90.94 95 ARG A N 1
ATOM 779 C CA . ARG A 1 95 ? 16.822 0.337 -25.264 1.00 90.94 95 ARG A CA 1
ATOM 780 C C . ARG A 1 95 ? 17.878 -0.682 -25.687 1.00 90.94 95 ARG A C 1
ATOM 782 O O . ARG A 1 95 ? 19.001 -0.300 -26.001 1.00 90.94 95 ARG A O 1
ATOM 789 N N . ASP A 1 96 ? 17.521 -1.961 -25.704 1.00 93.25 96 ASP A N 1
ATOM 790 C CA . ASP A 1 96 ? 18.456 -3.036 -26.027 1.00 93.25 96 ASP A CA 1
ATOM 791 C C . ASP A 1 96 ? 18.903 -2.967 -27.496 1.00 93.25 96 ASP A C 1
ATOM 793 O O . ASP A 1 96 ? 20.071 -3.207 -27.794 1.00 93.25 96 ASP A O 1
ATOM 797 N N . GLU A 1 97 ? 18.019 -2.576 -28.417 1.00 93.56 97 GLU A N 1
ATOM 798 C CA . GLU A 1 97 ? 18.366 -2.273 -29.810 1.00 93.56 97 GLU A CA 1
ATOM 799 C C . GLU A 1 97 ? 19.416 -1.161 -29.903 1.00 93.56 97 GLU A C 1
ATOM 801 O O . GLU A 1 97 ? 20.455 -1.372 -30.529 1.00 93.56 97 GLU A O 1
ATOM 806 N N . LEU A 1 98 ? 19.193 -0.021 -29.237 1.00 92.19 98 LEU A N 1
ATOM 807 C CA . LEU A 1 98 ? 20.125 1.113 -29.242 1.00 92.19 98 LEU A CA 1
ATOM 808 C C . LEU A 1 98 ? 21.485 0.743 -28.637 1.00 92.19 98 LEU A C 1
ATOM 810 O O . LEU A 1 98 ? 22.523 1.075 -29.206 1.00 92.19 98 LEU A O 1
ATOM 814 N N . VAL A 1 99 ? 21.497 0.018 -27.514 1.00 92.75 99 VAL A N 1
ATOM 815 C CA . VAL A 1 99 ? 22.736 -0.445 -26.866 1.00 92.75 99 VAL A CA 1
ATOM 816 C C . VAL A 1 99 ? 23.489 -1.424 -27.765 1.00 92.75 99 VAL A C 1
ATOM 818 O O . VAL A 1 99 ? 24.698 -1.293 -27.958 1.00 92.75 99 VAL A O 1
ATOM 821 N N . ASN A 1 100 ? 22.788 -2.391 -28.355 1.00 93.69 100 ASN A N 1
ATOM 822 C CA . ASN A 1 100 ? 23.400 -3.357 -29.262 1.00 93.69 100 ASN A CA 1
ATOM 823 C C . ASN A 1 100 ? 23.954 -2.683 -30.518 1.00 93.69 100 ASN A C 1
ATOM 825 O O . ASN A 1 100 ? 25.031 -3.050 -30.991 1.00 93.69 100 ASN A O 1
ATOM 829 N N . GLU A 1 101 ? 23.237 -1.709 -31.072 1.00 93.69 101 GLU A N 1
ATOM 830 C CA . GLU A 1 101 ? 23.691 -0.962 -32.237 1.00 93.69 101 GLU A CA 1
ATOM 831 C C . GLU A 1 101 ? 24.916 -0.099 -31.902 1.00 93.69 101 GLU A C 1
ATOM 833 O O . GLU A 1 101 ? 25.918 -0.169 -32.616 1.00 93.69 101 GLU A O 1
ATOM 838 N N . ALA A 1 102 ? 24.903 0.611 -30.770 1.00 92.88 102 ALA A N 1
ATOM 839 C CA . ALA A 1 102 ? 26.050 1.373 -30.281 1.00 92.88 102 ALA A CA 1
ATOM 840 C C . ALA A 1 102 ? 27.290 0.484 -30.083 1.00 92.88 102 ALA A C 1
ATOM 842 O O . ALA A 1 102 ? 28.374 0.828 -30.557 1.00 92.88 102 ALA A O 1
ATOM 843 N N . ASN A 1 103 ? 27.128 -0.697 -29.476 1.00 92.44 103 ASN A N 1
ATOM 844 C CA . ASN A 1 103 ? 28.213 -1.666 -29.295 1.00 92.44 103 ASN A CA 1
ATOM 845 C C . ASN A 1 103 ? 28.785 -2.150 -30.635 1.00 92.44 103 ASN A C 1
ATOM 847 O O . ASN A 1 103 ? 30.004 -2.224 -30.801 1.00 92.44 103 ASN A O 1
ATOM 851 N N . LYS A 1 104 ? 27.921 -2.436 -31.621 1.00 93.00 104 LYS A N 1
ATOM 852 C CA . LYS A 1 104 ? 28.353 -2.819 -32.976 1.00 93.00 104 LYS A CA 1
ATOM 853 C C . LYS A 1 104 ? 29.171 -1.713 -33.637 1.00 93.00 104 LYS A C 1
ATOM 855 O O . LYS A 1 104 ? 30.208 -2.005 -34.232 1.00 93.00 104 LYS A O 1
ATOM 860 N N . TYR A 1 105 ? 28.726 -0.459 -33.543 1.00 91.75 105 TYR A N 1
ATOM 861 C CA . TYR A 1 105 ? 29.479 0.669 -34.091 1.00 91.75 105 TYR A CA 1
ATOM 862 C C . TYR A 1 105 ? 30.792 0.907 -33.344 1.00 91.75 105 TYR A C 1
ATOM 864 O O . TYR A 1 105 ? 31.798 1.129 -34.011 1.00 91.75 105 TYR A O 1
ATOM 872 N N . SER A 1 106 ? 30.819 0.794 -32.011 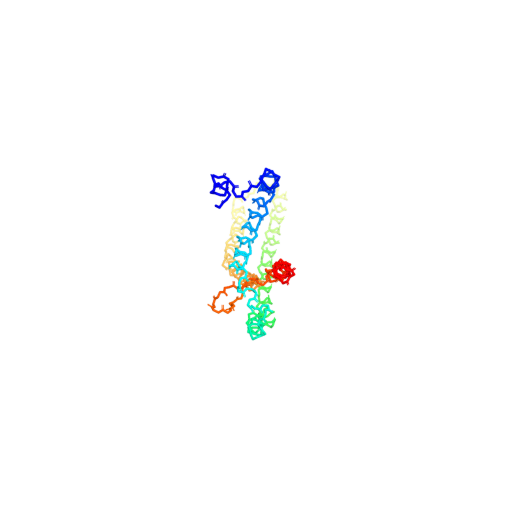1.00 90.88 106 SER A N 1
ATOM 873 C CA . SER A 1 106 ? 32.054 0.921 -31.218 1.00 90.88 106 SER A CA 1
ATOM 874 C C . SER A 1 106 ? 33.092 -0.101 -31.664 1.00 90.88 106 SER A C 1
ATOM 876 O O . SER A 1 106 ? 34.168 0.276 -32.116 1.00 90.88 106 SER A O 1
ATOM 878 N N . LEU A 1 107 ? 32.727 -1.388 -31.678 1.00 91.75 107 LEU A N 1
ATOM 879 C CA . LEU A 1 107 ? 33.626 -2.471 -32.079 1.00 91.75 107 LEU A CA 1
ATOM 880 C C . LEU A 1 107 ? 34.106 -2.316 -33.530 1.00 91.75 107 LEU A C 1
ATOM 882 O O . LEU A 1 107 ? 35.274 -2.555 -33.855 1.00 91.75 107 LEU A O 1
ATOM 886 N N . ARG A 1 108 ? 33.209 -1.899 -34.430 1.00 90.31 108 ARG A N 1
ATOM 887 C CA . ARG A 1 108 ? 33.561 -1.628 -35.824 1.00 90.31 108 ARG A CA 1
ATOM 888 C C . ARG A 1 108 ? 34.559 -0.477 -35.935 1.00 90.31 108 ARG A C 1
ATOM 890 O O . ARG A 1 108 ? 35.540 -0.608 -36.657 1.00 90.31 108 ARG A O 1
ATOM 897 N N . TYR A 1 109 ? 34.331 0.640 -35.252 1.00 89.81 109 TYR A N 1
ATOM 898 C CA . TYR A 1 109 ? 35.250 1.773 -35.311 1.00 89.81 109 TYR A CA 1
ATOM 899 C C . TYR A 1 109 ? 36.586 1.447 -34.646 1.00 89.81 109 TYR A C 1
ATOM 901 O O . TYR A 1 109 ? 37.620 1.722 -35.242 1.00 89.81 109 TYR A O 1
ATOM 909 N N . GLU A 1 110 ? 36.585 0.780 -33.493 1.00 87.50 110 GLU A N 1
ATOM 910 C CA . GLU A 1 110 ? 37.799 0.304 -32.825 1.00 87.50 110 GLU A CA 1
ATOM 911 C C . GLU A 1 110 ? 38.632 -0.594 -33.746 1.00 87.50 110 GLU A C 1
ATOM 913 O O . GLU A 1 110 ? 39.815 -0.330 -33.963 1.00 87.50 110 GLU A O 1
ATOM 918 N N . SER A 1 111 ? 38.018 -1.602 -34.372 1.00 87.00 111 SER A N 1
ATOM 919 C CA . SER A 1 111 ? 38.718 -2.487 -35.315 1.00 87.00 111 SER A CA 1
ATOM 920 C C . SER A 1 111 ? 39.213 -1.753 -36.569 1.00 87.00 111 SER A C 1
ATOM 922 O O . SER A 1 111 ? 40.356 -1.953 -36.989 1.00 87.00 111 SER A O 1
ATOM 924 N N . GLU A 1 112 ? 38.414 -0.852 -37.150 1.00 84.88 112 GLU A N 1
ATOM 925 C CA . GLU A 1 112 ? 38.820 -0.015 -38.290 1.00 84.88 112 GLU A CA 1
ATOM 926 C C . GLU A 1 112 ? 39.973 0.944 -37.947 1.00 84.88 112 GLU A C 1
ATOM 928 O O . GLU A 1 112 ? 40.725 1.348 -38.837 1.00 84.88 112 GLU A O 1
ATOM 933 N N . TRP A 1 113 ? 40.091 1.355 -36.685 1.00 86.31 113 TRP A N 1
ATOM 934 C CA . TRP A 1 113 ? 41.093 2.310 -36.213 1.00 86.31 113 TRP A CA 1
ATOM 935 C C . TRP A 1 113 ? 42.395 1.615 -35.825 1.00 86.31 113 TRP A C 1
ATOM 937 O O . TRP A 1 113 ? 43.461 2.091 -36.206 1.00 86.31 113 TRP A O 1
ATOM 947 N N . VAL A 1 114 ? 42.315 0.459 -35.161 1.00 83.81 114 VAL A N 1
ATOM 948 C CA . VAL A 1 114 ? 43.474 -0.374 -34.795 1.00 83.81 114 VAL A CA 1
ATOM 949 C C . VAL A 1 114 ? 44.176 -0.942 -36.030 1.00 83.81 114 VAL A C 1
ATOM 951 O O . VAL A 1 114 ? 45.399 -1.035 -36.064 1.00 83.81 114 VAL A O 1
ATOM 954 N N . THR A 1 115 ? 43.427 -1.290 -37.079 1.00 82.88 115 THR A N 1
ATOM 955 C CA . THR A 1 115 ? 43.994 -1.846 -38.323 1.00 82.88 115 THR A CA 1
ATOM 956 C C . THR A 1 115 ? 44.682 -0.807 -39.215 1.00 82.88 115 THR A C 1
ATOM 958 O O . THR A 1 115 ? 45.323 -1.169 -40.204 1.00 82.88 115 THR A O 1
ATOM 961 N N . ARG A 1 116 ? 44.588 0.490 -38.897 1.00 77.81 116 ARG A N 1
ATOM 962 C CA . ARG A 1 116 ? 45.218 1.560 -39.681 1.00 77.81 116 ARG A CA 1
ATOM 963 C C . ARG A 1 116 ? 46.598 1.898 -39.134 1.00 77.81 116 ARG A C 1
ATOM 965 O O . ARG A 1 116 ? 46.735 2.397 -38.028 1.00 77.81 116 ARG A O 1
ATOM 972 N N . ALA A 1 117 ? 47.617 1.724 -39.974 1.00 58.16 117 ALA A N 1
ATOM 973 C CA . ALA A 1 117 ? 49.007 2.063 -39.659 1.00 58.16 117 ALA A CA 1
ATOM 974 C C . ALA A 1 117 ? 49.312 3.581 -39.646 1.00 58.16 117 ALA A C 1
ATOM 976 O O . ALA A 1 117 ? 50.434 3.976 -39.346 1.00 58.16 117 ALA A O 1
ATOM 977 N N . SER A 1 118 ? 48.351 4.443 -39.999 1.00 72.25 118 SER A N 1
ATOM 978 C CA . SER A 1 118 ? 48.529 5.897 -40.109 1.00 72.25 118 SER A CA 1
ATOM 979 C C . SER A 1 118 ? 47.498 6.676 -39.292 1.00 72.25 118 SER A C 1
ATOM 981 O O . SER A 1 118 ? 46.442 6.155 -38.930 1.00 72.25 118 SER A O 1
ATOM 983 N N . ALA A 1 119 ? 47.803 7.949 -39.011 1.00 75.94 119 ALA A N 1
ATOM 984 C CA . ALA A 1 119 ? 46.934 8.836 -38.244 1.00 75.94 119 ALA A CA 1
ATOM 985 C C . ALA A 1 119 ? 45.513 8.914 -38.837 1.00 75.94 119 ALA A C 1
ATOM 987 O O . ALA A 1 119 ? 45.321 9.117 -40.040 1.00 75.94 119 ALA A O 1
ATOM 988 N N . LEU A 1 120 ? 44.504 8.772 -37.973 1.00 80.38 120 LEU A N 1
ATOM 989 C CA . LEU A 1 120 ? 43.093 8.809 -38.350 1.00 80.38 120 LEU A CA 1
ATOM 990 C C . LEU A 1 120 ? 42.672 10.202 -38.843 1.00 80.38 120 LEU A C 1
ATOM 992 O O . LEU A 1 120 ? 42.793 11.180 -38.105 1.00 80.38 120 LEU A O 1
ATOM 996 N N . PRO A 1 121 ? 42.111 10.320 -40.061 1.00 84.31 121 PRO A N 1
ATOM 997 C CA . PRO A 1 121 ? 41.625 11.599 -40.557 1.00 84.31 121 PRO A CA 1
ATOM 998 C C . PRO A 1 121 ? 40.468 12.150 -39.713 1.00 84.31 121 PRO A C 1
ATOM 1000 O O . PRO A 1 121 ? 39.477 11.458 -39.469 1.00 84.31 121 PRO A O 1
ATOM 1003 N N . ALA A 1 122 ? 40.530 13.440 -39.371 1.00 85.81 122 ALA A N 1
ATOM 1004 C CA . ALA A 1 122 ? 39.540 14.115 -38.523 1.00 85.81 122 ALA A CA 1
ATOM 1005 C C . ALA A 1 122 ? 38.089 14.048 -39.047 1.00 85.81 122 ALA A C 1
ATOM 1007 O O . ALA A 1 122 ? 37.141 14.158 -38.272 1.00 85.81 122 ALA A O 1
ATOM 1008 N N . TYR A 1 123 ? 37.875 13.885 -40.358 1.00 86.25 123 TYR A N 1
ATOM 1009 C CA . TYR A 1 123 ? 36.524 13.733 -40.914 1.00 86.25 123 TYR A CA 1
ATOM 1010 C C . TYR A 1 123 ? 35.877 12.388 -40.540 1.00 86.25 123 TYR A C 1
ATOM 1012 O O . TYR A 1 123 ? 34.661 12.329 -40.380 1.00 86.25 123 TYR A O 1
ATOM 1020 N N . ARG A 1 124 ? 36.668 11.318 -40.364 1.00 84.62 124 ARG A N 1
ATOM 1021 C CA . ARG A 1 124 ? 36.157 9.985 -39.996 1.00 84.62 124 ARG A CA 1
ATOM 1022 C C . ARG A 1 124 ? 35.737 9.928 -38.539 1.00 84.62 124 ARG A C 1
ATOM 1024 O O . ARG A 1 124 ? 34.674 9.398 -38.239 1.00 84.62 124 ARG A O 1
ATOM 1031 N N . VAL A 1 125 ? 36.535 10.541 -37.666 1.00 86.19 125 VAL A N 1
ATOM 1032 C CA . VAL A 1 125 ? 36.198 10.707 -36.247 1.00 86.19 125 VAL A CA 1
ATOM 1033 C C . VAL A 1 125 ? 34.904 11.510 -36.112 1.00 86.19 125 VAL A C 1
ATOM 1035 O O . VAL A 1 125 ? 33.976 11.070 -35.445 1.00 86.19 125 VAL A O 1
ATOM 1038 N N . ARG A 1 126 ? 34.778 12.630 -36.840 1.00 90.12 126 ARG A N 1
ATOM 1039 C CA . ARG A 1 126 ? 33.538 13.424 -36.862 1.00 90.12 126 ARG A CA 1
ATOM 1040 C C . ARG A 1 126 ? 32.326 12.644 -37.370 1.00 90.12 126 ARG A C 1
ATOM 1042 O O . ARG A 1 126 ? 31.242 12.815 -36.829 1.00 90.12 126 ARG A O 1
ATOM 1049 N N . TYR A 1 127 ? 32.493 11.795 -38.384 1.00 88.31 127 TYR A N 1
ATOM 1050 C CA . TYR A 1 127 ? 31.406 10.949 -38.882 1.00 88.31 127 TYR A CA 1
ATOM 1051 C C . TYR A 1 127 ? 30.950 9.915 -37.841 1.00 88.31 127 TYR A C 1
ATOM 1053 O O . TYR A 1 127 ? 29.748 9.745 -37.652 1.00 88.31 127 TYR A O 1
ATOM 1061 N N . ALA A 1 128 ? 31.892 9.271 -37.143 1.00 88.44 128 ALA A N 1
ATOM 1062 C CA . ALA A 1 128 ? 31.592 8.325 -36.069 1.00 88.44 128 ALA A CA 1
ATOM 1063 C C . ALA A 1 128 ? 30.870 9.005 -34.894 1.00 88.44 128 ALA A C 1
ATOM 1065 O O . ALA A 1 128 ? 29.832 8.520 -34.457 1.00 88.44 128 ALA A O 1
ATOM 1066 N N . ILE A 1 129 ? 31.354 10.173 -34.453 1.00 91.50 129 ILE A N 1
ATOM 1067 C CA . ILE A 1 129 ? 30.704 10.975 -33.403 1.00 91.50 129 ILE A CA 1
ATOM 1068 C C . ILE A 1 129 ? 29.257 11.293 -33.788 1.00 91.50 129 ILE A C 1
ATOM 1070 O O . ILE A 1 129 ? 28.345 11.015 -33.019 1.00 91.50 129 ILE A O 1
ATOM 1074 N N . ARG A 1 130 ? 29.022 11.748 -35.027 1.00 93.50 130 ARG A N 1
ATOM 1075 C CA . ARG A 1 130 ? 27.671 12.062 -35.517 1.00 93.50 130 ARG A CA 1
ATOM 1076 C C . ARG A 1 130 ? 26.705 10.878 -35.444 1.00 93.50 130 ARG A C 1
ATOM 1078 O O . ARG A 1 130 ? 25.505 11.090 -35.310 1.00 93.50 130 ARG A O 1
ATOM 1085 N N . LYS A 1 131 ? 27.206 9.646 -35.581 1.00 92.25 131 LYS A N 1
ATOM 1086 C CA . LYS A 1 131 ? 26.388 8.433 -35.460 1.00 92.25 131 LYS A CA 1
ATOM 1087 C C . LYS A 1 131 ? 25.984 8.146 -34.020 1.00 92.25 131 LYS A C 1
ATOM 1089 O O . LYS A 1 131 ? 24.829 7.806 -33.792 1.00 92.25 131 LYS A O 1
ATOM 1094 N N . PHE A 1 132 ? 26.883 8.354 -33.064 1.00 93.38 132 PHE A N 1
ATOM 1095 C CA . PHE A 1 132 ? 26.536 8.259 -31.648 1.00 93.38 132 PHE A CA 1
ATOM 1096 C C . PHE A 1 132 ? 25.621 9.405 -31.201 1.00 93.38 132 PHE A C 1
ATOM 1098 O O . PHE A 1 132 ? 24.663 9.153 -30.477 1.00 93.38 132 PHE A O 1
ATOM 1105 N N . ASP A 1 133 ? 25.826 10.627 -31.704 1.00 94.25 133 ASP A N 1
ATOM 1106 C CA . ASP A 1 133 ? 24.927 11.759 -31.438 1.00 94.25 133 ASP A CA 1
ATOM 1107 C C . ASP A 1 133 ? 23.490 11.456 -31.894 1.00 94.25 133 ASP A C 1
ATOM 1109 O O . ASP A 1 133 ? 22.540 11.727 -31.166 1.00 94.25 133 ASP A O 1
ATOM 1113 N N . GLN A 1 134 ? 23.319 10.832 -33.068 1.00 93.38 134 GLN A N 1
ATOM 1114 C CA . GLN A 1 134 ? 22.004 10.392 -33.556 1.00 93.38 134 GLN A CA 1
ATOM 1115 C C . GLN A 1 134 ? 21.334 9.405 -32.589 1.00 93.38 134 GLN A C 1
ATOM 1117 O O . GLN A 1 134 ? 20.165 9.582 -32.259 1.00 93.38 134 GLN A O 1
ATOM 1122 N N . MET A 1 135 ? 22.072 8.415 -32.079 1.00 92.00 135 MET A N 1
ATOM 1123 C CA . MET A 1 135 ? 21.538 7.447 -31.109 1.00 92.00 135 MET A CA 1
ATOM 1124 C C . MET A 1 135 ? 21.181 8.091 -29.769 1.00 92.00 135 MET A C 1
ATOM 1126 O O . MET A 1 135 ? 20.205 7.693 -29.139 1.00 92.00 135 MET A O 1
ATOM 1130 N N . ILE A 1 136 ? 21.947 9.095 -29.332 1.00 92.56 136 ILE A N 1
ATOM 1131 C CA . ILE A 1 136 ? 21.643 9.864 -28.119 1.00 92.56 136 ILE A CA 1
ATOM 1132 C C . ILE A 1 136 ? 20.333 10.637 -28.298 1.00 92.56 136 ILE A C 1
ATOM 1134 O O . ILE A 1 136 ? 19.502 10.638 -27.392 1.00 92.56 136 ILE A O 1
ATOM 1138 N N . GLU A 1 137 ? 20.117 11.265 -29.453 1.00 93.25 137 GLU A N 1
ATOM 1139 C CA . GLU A 1 137 ? 18.855 11.953 -29.741 1.00 93.25 137 GLU A CA 1
ATOM 1140 C C . GLU A 1 137 ? 17.675 10.976 -29.851 1.00 93.25 137 GLU A C 1
ATOM 1142 O O . GLU A 1 137 ? 16.601 11.250 -29.314 1.00 93.25 137 GLU A O 1
ATOM 1147 N N . GLU A 1 138 ? 17.873 9.794 -30.441 1.00 90.50 138 GLU A N 1
ATOM 1148 C CA . GLU A 1 138 ? 16.859 8.730 -30.445 1.00 90.50 138 GLU A CA 1
ATOM 1149 C C . GLU A 1 138 ? 16.519 8.244 -29.029 1.00 90.50 138 GLU A C 1
ATOM 1151 O O . GLU A 1 138 ? 15.344 8.059 -28.707 1.00 90.50 138 GLU A O 1
ATOM 1156 N N . ALA A 1 139 ? 17.519 8.086 -28.158 1.00 89.56 139 ALA A N 1
ATOM 1157 C CA . ALA A 1 139 ? 17.310 7.727 -26.757 1.00 89.56 139 ALA A CA 1
ATOM 1158 C C . ALA A 1 139 ? 16.564 8.831 -25.990 1.00 89.56 139 ALA A C 1
ATOM 1160 O O . ALA A 1 139 ? 15.650 8.540 -25.221 1.00 89.56 139 ALA A O 1
ATOM 1161 N N . LYS A 1 140 ? 16.892 10.108 -26.229 1.00 90.06 140 LYS A N 1
ATOM 1162 C CA . LYS A 1 140 ? 16.164 11.244 -25.639 1.00 90.06 140 LYS A CA 1
ATOM 1163 C C . LYS A 1 140 ? 14.709 11.287 -26.097 1.00 90.06 140 LYS A C 1
ATOM 1165 O O . LYS A 1 140 ? 13.827 11.543 -25.280 1.00 90.06 140 LYS A O 1
ATOM 1170 N N . ALA A 1 141 ? 14.441 10.987 -27.368 1.00 88.50 141 ALA A N 1
ATOM 1171 C CA . ALA A 1 141 ? 13.084 10.940 -27.906 1.00 88.50 141 ALA A CA 1
ATOM 1172 C C . ALA A 1 141 ? 12.214 9.856 -27.237 1.00 88.50 141 ALA A C 1
ATOM 1174 O O . ALA A 1 141 ? 10.998 10.019 -27.143 1.00 88.50 141 ALA A O 1
ATOM 1175 N N . GLN A 1 142 ? 12.820 8.789 -26.697 1.00 88.56 142 GLN A N 1
ATOM 1176 C CA . GLN A 1 142 ? 12.102 7.782 -25.904 1.00 88.56 142 GLN A CA 1
ATOM 1177 C C . GLN A 1 142 ? 11.628 8.304 -24.539 1.00 88.56 142 GLN A C 1
ATOM 1179 O O . GLN A 1 142 ? 10.758 7.685 -23.931 1.00 88.56 142 GLN A O 1
ATOM 1184 N N . GLY A 1 143 ? 12.132 9.445 -24.054 1.00 84.19 143 GLY A N 1
ATOM 1185 C CA . GLY A 1 143 ? 11.784 9.988 -22.735 1.00 84.19 143 GLY A CA 1
ATOM 1186 C C . GLY A 1 143 ? 10.276 10.166 -22.509 1.00 84.19 143 GLY A C 1
ATOM 1187 O O . GLY A 1 143 ? 9.782 9.889 -21.419 1.00 84.19 143 GLY A O 1
ATOM 1188 N N . VAL A 1 144 ? 9.521 10.535 -23.550 1.00 84.50 144 VAL A N 1
ATOM 1189 C CA . VAL A 1 144 ? 8.051 10.667 -23.483 1.00 84.50 144 VAL A CA 1
ATOM 1190 C C . VAL A 1 144 ? 7.367 9.308 -23.292 1.00 84.50 144 VAL A C 1
ATOM 1192 O O . VAL A 1 144 ? 6.41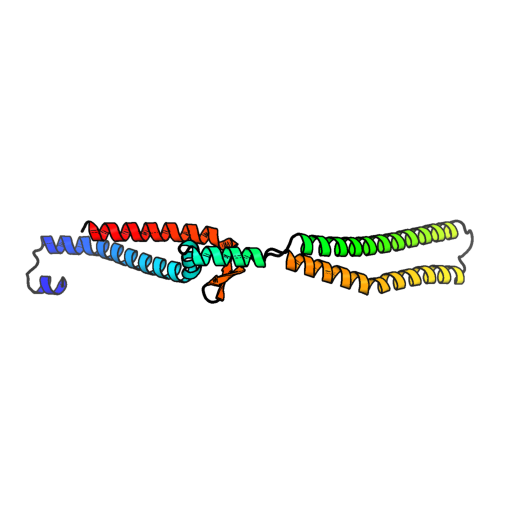6 9.185 -22.517 1.00 84.50 144 VAL A O 1
ATOM 1195 N N . VAL A 1 145 ? 7.866 8.271 -23.968 1.00 85.62 145 VAL A N 1
ATOM 1196 C CA . VAL A 1 145 ? 7.350 6.898 -23.859 1.00 85.62 145 VAL A CA 1
ATOM 1197 C C . VAL A 1 145 ? 7.667 6.324 -22.478 1.00 85.62 145 VAL A C 1
ATOM 1199 O O . VAL A 1 145 ? 6.789 5.743 -21.846 1.00 85.62 145 VAL A O 1
ATOM 1202 N N . HIS A 1 146 ? 8.876 6.569 -21.964 1.00 86.06 146 HIS A N 1
ATOM 1203 C CA . HIS A 1 146 ? 9.261 6.215 -20.596 1.00 86.06 146 HIS A CA 1
ATOM 1204 C C . HIS A 1 146 ? 8.362 6.878 -19.549 1.00 86.06 146 HIS A C 1
ATOM 1206 O O . HIS A 1 146 ? 7.886 6.194 -18.647 1.00 86.06 146 HIS A O 1
ATOM 1212 N N . ALA A 1 147 ? 8.099 8.182 -19.678 1.00 88.12 147 ALA A N 1
ATOM 1213 C CA . ALA A 1 147 ? 7.220 8.900 -18.757 1.00 88.12 147 ALA A CA 1
ATOM 1214 C C . ALA A 1 147 ? 5.786 8.350 -18.795 1.00 88.12 147 ALA A C 1
ATOM 1216 O O . ALA A 1 147 ? 5.149 8.191 -17.759 1.00 88.12 147 ALA A O 1
ATOM 1217 N N . THR A 1 148 ? 5.297 7.996 -19.985 1.00 87.88 148 THR A N 1
ATOM 1218 C CA . THR A 1 148 ? 3.964 7.406 -20.150 1.00 87.88 148 THR A CA 1
ATOM 1219 C C . THR A 1 148 ? 3.893 6.019 -19.512 1.00 87.88 148 THR A C 1
ATOM 1221 O O . THR A 1 148 ? 2.967 5.745 -18.755 1.00 87.88 148 THR A O 1
ATOM 1224 N N . ALA A 1 149 ? 4.889 5.162 -19.756 1.00 88.19 149 ALA A N 1
ATOM 1225 C CA . ALA A 1 149 ? 4.967 3.846 -19.132 1.00 88.19 149 ALA A CA 1
ATOM 1226 C C . ALA A 1 149 ? 5.035 3.951 -17.600 1.00 88.19 149 ALA A C 1
ATOM 1228 O O . ALA A 1 149 ? 4.326 3.220 -16.916 1.00 88.19 149 ALA A O 1
ATOM 1229 N N . LEU A 1 150 ? 5.824 4.891 -17.066 1.00 89.00 150 LEU A N 1
ATOM 1230 C CA . LEU A 1 150 ? 5.948 5.124 -15.626 1.00 89.00 150 LEU A CA 1
ATOM 1231 C C . LEU A 1 150 ? 4.614 5.555 -15.001 1.00 89.00 150 LEU A C 1
ATOM 1233 O O . LEU A 1 150 ? 4.164 4.916 -14.058 1.00 89.00 150 LEU A O 1
ATOM 1237 N N . ASN A 1 151 ? 3.929 6.539 -15.590 1.00 88.56 151 ASN A N 1
ATOM 1238 C CA . ASN A 1 151 ? 2.608 6.977 -15.124 1.00 88.56 151 ASN A CA 1
ATOM 1239 C C . ASN A 1 151 ? 1.574 5.837 -15.162 1.00 88.56 151 ASN A C 1
ATOM 1241 O O . ASN A 1 151 ? 0.705 5.734 -14.298 1.00 88.56 151 ASN A O 1
ATOM 1245 N N . CYS A 1 152 ? 1.640 4.961 -16.171 1.00 85.81 152 CYS A N 1
ATOM 1246 C CA . CYS A 1 152 ? 0.751 3.806 -16.248 1.00 85.81 152 CYS A CA 1
ATOM 1247 C C . CYS A 1 152 ? 1.071 2.743 -15.183 1.00 85.81 152 CYS A C 1
ATOM 1249 O O . CYS A 1 152 ? 0.145 2.143 -14.637 1.00 85.81 152 CYS A O 1
ATOM 1251 N N . VAL A 1 153 ? 2.353 2.526 -14.866 1.00 87.00 153 VAL A N 1
ATOM 1252 C CA . VAL A 1 153 ? 2.785 1.659 -13.757 1.00 87.00 153 VAL A CA 1
ATOM 1253 C C . VAL A 1 153 ? 2.340 2.234 -12.414 1.00 87.00 153 VAL A C 1
ATOM 1255 O O . VAL A 1 153 ? 1.821 1.488 -11.588 1.00 87.00 153 VAL A O 1
ATOM 1258 N N . GLU A 1 154 ? 2.480 3.542 -12.204 1.00 85.38 154 GLU A N 1
ATOM 1259 C CA . GLU A 1 154 ? 1.972 4.231 -11.011 1.00 85.38 154 GLU A CA 1
ATOM 1260 C C . GLU A 1 154 ? 0.458 4.055 -10.890 1.00 85.38 154 GLU A C 1
ATOM 1262 O O . GLU A 1 154 ? -0.014 3.598 -9.860 1.00 85.38 154 GLU A O 1
ATOM 1267 N N . SER A 1 155 ? -0.304 4.250 -11.972 1.00 82.19 155 SER A N 1
ATOM 1268 C CA . SER A 1 155 ? -1.756 4.027 -11.953 1.00 82.19 155 SER A CA 1
ATOM 1269 C C . SER A 1 155 ? -2.150 2.577 -11.635 1.00 82.19 155 SER A C 1
ATOM 1271 O O . SER A 1 155 ? -3.155 2.358 -10.959 1.00 82.19 155 SER A O 1
ATOM 1273 N N . LEU A 1 156 ? -1.403 1.577 -12.118 1.00 82.88 156 LEU A N 1
ATOM 1274 C CA . LEU A 1 156 ? -1.622 0.177 -11.732 1.00 82.88 156 LEU A CA 1
ATOM 1275 C C . LEU A 1 156 ? -1.262 -0.065 -10.269 1.00 82.88 156 LEU A C 1
ATOM 1277 O O . LEU A 1 156 ? -1.973 -0.797 -9.583 1.00 82.88 156 LEU A O 1
ATOM 1281 N N . THR A 1 157 ? -0.186 0.566 -9.803 1.00 80.75 157 THR A N 1
ATOM 1282 C CA . THR A 1 157 ? 0.252 0.501 -8.411 1.00 80.75 157 THR A CA 1
ATOM 1283 C C . THR A 1 157 ? -0.825 1.086 -7.511 1.00 80.75 157 THR A C 1
ATOM 1285 O O . THR A 1 157 ? -1.259 0.368 -6.623 1.00 80.75 157 THR A O 1
ATOM 1288 N N . ASP A 1 158 ? -1.349 2.274 -7.819 1.00 76.75 158 ASP A N 1
ATOM 1289 C CA . ASP A 1 158 ? -2.446 2.944 -7.107 1.00 76.75 158 ASP A CA 1
ATOM 1290 C C . ASP A 1 158 ? -3.722 2.099 -7.070 1.00 76.75 158 ASP A C 1
ATOM 1292 O O . ASP A 1 158 ? -4.429 2.041 -6.067 1.00 76.75 158 ASP A O 1
ATOM 1296 N N . MET A 1 159 ? -4.018 1.405 -8.171 1.00 72.31 159 MET A N 1
ATOM 1297 C CA . MET A 1 159 ? -5.112 0.442 -8.217 1.00 72.31 159 MET A CA 1
ATOM 1298 C C . MET A 1 159 ? -4.841 -0.725 -7.246 1.00 72.31 159 MET A C 1
ATOM 1300 O O . MET A 1 159 ? -5.689 -1.087 -6.435 1.00 72.31 159 MET A O 1
ATOM 1304 N N . THR A 1 160 ? -3.656 -1.329 -7.284 1.00 69.62 160 THR A N 1
ATOM 1305 C CA . THR A 1 160 ? -3.334 -2.488 -6.426 1.00 69.62 160 THR A CA 1
ATOM 1306 C C . THR A 1 160 ? -3.028 -2.148 -4.977 1.00 69.62 160 THR A C 1
ATOM 1308 O O . THR A 1 160 ? -3.175 -3.020 -4.114 1.00 69.62 160 THR A O 1
ATOM 1311 N N . SER A 1 161 ? -2.615 -0.913 -4.693 1.00 65.69 161 SER A N 1
ATOM 1312 C CA . SER A 1 161 ? -2.483 -0.376 -3.352 1.00 65.69 161 SER A CA 1
ATOM 1313 C C . SER A 1 161 ? -3.894 -0.196 -2.831 1.00 65.69 161 SER A C 1
ATOM 1315 O O . SER A 1 161 ? -4.515 0.852 -2.980 1.00 65.69 161 SER A O 1
ATOM 1317 N N . ARG A 1 162 ? -4.424 -1.300 -2.303 1.00 56.22 162 ARG A N 1
ATOM 1318 C CA . ARG A 1 162 ? -5.705 -1.376 -1.618 1.00 56.22 162 ARG A CA 1
ATOM 1319 C C . ARG A 1 162 ? -5.890 -0.105 -0.802 1.00 56.22 162 ARG A C 1
ATOM 1321 O O . ARG A 1 162 ? -5.080 0.173 0.083 1.00 56.22 162 ARG A O 1
ATOM 1328 N N . THR A 1 163 ? -6.982 0.610 -1.042 1.00 58.41 163 THR A N 1
ATOM 1329 C CA . THR A 1 163 ? -7.636 1.334 0.036 1.00 58.41 163 THR A CA 1
ATOM 1330 C C . THR A 1 163 ? -7.952 0.287 1.097 1.00 58.41 163 THR A C 1
ATOM 1332 O O . THR A 1 163 ? -8.925 -0.455 1.009 1.00 58.41 163 THR A O 1
ATOM 1335 N N . SER A 1 164 ? -7.053 0.136 2.071 1.00 66.69 164 SER A N 1
ATOM 1336 C CA . SER A 1 164 ? -7.348 -0.619 3.284 1.00 66.69 164 SER A CA 1
ATOM 1337 C C . SER A 1 164 ? -8.490 0.052 4.038 1.00 66.69 164 SER A C 1
ATOM 1339 O O . SER A 1 164 ? -9.120 -0.589 4.863 1.00 66.69 164 SER A O 1
ATOM 1341 N N . SER A 1 165 ? -8.817 1.304 3.708 1.00 73.31 165 SER A N 1
ATOM 1342 C CA . SER A 1 165 ? -9.973 2.024 4.199 1.00 73.31 165 SER A CA 1
ATOM 1343 C C . SER A 1 165 ? -11.182 1.971 3.263 1.00 73.31 165 SER A C 1
ATOM 1345 O O . SER A 1 165 ? -11.127 2.422 2.125 1.00 73.31 165 SER A O 1
ATOM 1347 N N . VAL A 1 166 ? -12.314 1.505 3.783 1.00 75.69 166 VAL A N 1
ATOM 1348 C CA . VAL A 1 166 ? -13.617 1.559 3.107 1.00 75.69 166 VAL A CA 1
ATOM 1349 C C . VAL A 1 166 ? -14.511 2.539 3.859 1.00 75.69 166 VAL A C 1
ATOM 1351 O O . VAL A 1 166 ? -14.429 2.651 5.084 1.00 75.69 166 VAL A O 1
ATOM 1354 N N . SER A 1 167 ? -15.374 3.273 3.157 1.00 76.50 167 SER A N 1
ATOM 1355 C CA . SER A 1 167 ? -16.380 4.109 3.821 1.00 76.50 167 SER A CA 1
ATOM 1356 C C . SER A 1 167 ? -17.371 3.239 4.598 1.00 76.50 167 SER A C 1
ATOM 1358 O O . SER A 1 167 ? -18.158 2.498 4.012 1.00 76.50 167 SER A O 1
ATOM 1360 N N . GLY A 1 168 ? -17.319 3.347 5.920 1.00 71.12 168 GLY A N 1
ATOM 1361 C CA . GLY A 1 168 ? -18.216 2.697 6.857 1.00 71.12 168 GLY A CA 1
ATOM 1362 C C . GLY A 1 168 ? -19.478 3.514 7.171 1.00 71.12 168 GLY A C 1
ATOM 1363 O O . GLY A 1 168 ? -19.776 4.525 6.518 1.00 71.12 168 GLY A O 1
ATOM 1364 N N . PRO A 1 169 ? -20.235 3.080 8.192 1.00 65.81 169 PRO A N 1
ATOM 1365 C CA . PRO A 1 169 ? -21.466 3.729 8.631 1.00 65.81 169 PRO A CA 1
ATOM 1366 C C . PRO A 1 169 ? -21.215 5.196 9.001 1.00 65.81 169 PRO A C 1
ATOM 1368 O O . PRO A 1 169 ? -20.226 5.529 9.646 1.00 65.81 169 PRO A O 1
ATOM 1371 N N . GLY A 1 170 ? -22.097 6.103 8.576 1.00 69.06 170 GLY A N 1
ATOM 1372 C CA . GLY A 1 170 ? -21.956 7.533 8.885 1.00 69.06 170 GLY A CA 1
ATOM 1373 C C . GLY A 1 170 ? -20.830 8.262 8.135 1.00 69.06 170 GLY A C 1
ATOM 1374 O O . GLY A 1 170 ? -20.590 9.433 8.416 1.00 69.06 170 GLY A O 1
ATOM 1375 N N . GLY A 1 171 ? -20.170 7.615 7.165 1.00 73.06 171 GLY A N 1
ATOM 1376 C CA . GLY A 1 171 ? -19.131 8.229 6.329 1.00 73.06 171 GLY A CA 1
ATOM 1377 C C . GLY A 1 171 ? -17.719 8.177 6.918 1.00 73.06 171 GLY A C 1
ATOM 1378 O O . GLY A 1 171 ? -16.797 8.737 6.323 1.00 73.06 171 GLY A O 1
ATOM 1379 N N . VAL A 1 172 ? -17.530 7.499 8.053 1.00 80.38 172 VAL A N 1
ATOM 1380 C CA . VAL A 1 172 ? -16.209 7.282 8.657 1.00 80.38 172 VAL A CA 1
ATOM 1381 C C . VAL A 1 172 ? -15.430 6.253 7.840 1.00 80.38 172 VAL A C 1
ATOM 1383 O O . VAL A 1 172 ? -15.998 5.275 7.363 1.00 80.38 172 VAL A O 1
ATOM 1386 N N . GLN A 1 173 ? -14.127 6.458 7.655 1.00 82.56 173 GLN A N 1
ATOM 1387 C CA . GLN A 1 173 ? -13.279 5.466 6.996 1.00 82.56 173 GLN A CA 1
ATOM 1388 C C . GLN A 1 173 ? -12.889 4.343 7.966 1.00 82.56 173 GLN A C 1
ATOM 1390 O O . GLN A 1 173 ? -12.221 4.587 8.967 1.00 82.56 173 GLN A O 1
ATOM 1395 N N . ILE A 1 174 ? -13.281 3.113 7.636 1.00 83.94 174 ILE A N 1
ATOM 1396 C CA . ILE A 1 174 ? -12.942 1.890 8.369 1.00 83.94 174 ILE A CA 1
ATOM 1397 C C . ILE A 1 174 ? -11.720 1.262 7.717 1.00 83.94 174 ILE A C 1
ATOM 1399 O O . ILE A 1 174 ? -11.801 0.831 6.568 1.00 83.94 174 ILE A O 1
ATOM 1403 N N . ASN A 1 175 ? -10.610 1.170 8.448 1.00 86.56 175 A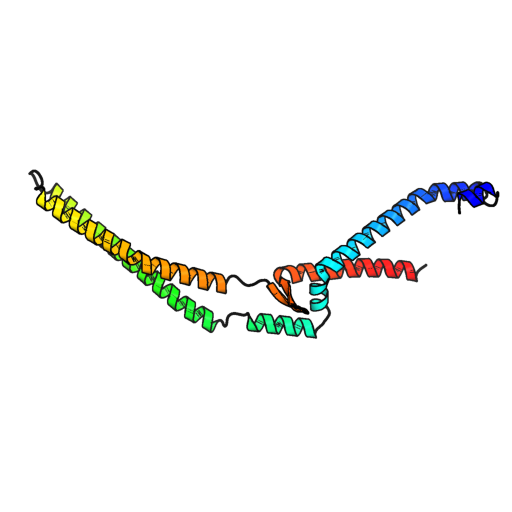SN A N 1
ATOM 1404 C CA . ASN A 1 175 ? -9.431 0.447 7.993 1.00 86.56 175 ASN A CA 1
ATOM 1405 C C . ASN A 1 175 ? -9.601 -1.060 8.246 1.00 86.56 175 ASN A C 1
ATOM 1407 O O . ASN A 1 175 ? -9.549 -1.529 9.380 1.00 86.56 175 ASN A O 1
ATOM 1411 N N . LEU A 1 176 ? -9.773 -1.829 7.177 1.00 82.88 176 LEU A N 1
ATOM 1412 C CA . LEU A 1 176 ? -9.934 -3.278 7.177 1.00 82.88 176 LEU A CA 1
ATOM 1413 C C . LEU A 1 176 ? -8.782 -4.012 7.875 1.00 82.88 176 LEU A C 1
ATOM 1415 O O . LEU A 1 176 ? -9.025 -5.054 8.482 1.00 82.88 176 LEU A O 1
ATOM 1419 N N . ASP A 1 177 ? -7.560 -3.471 7.849 1.00 82.94 177 ASP A N 1
ATOM 1420 C CA . ASP A 1 177 ? -6.410 -4.080 8.530 1.00 82.94 177 ASP A CA 1
ATOM 1421 C C . ASP A 1 177 ? -6.584 -4.068 10.061 1.00 82.94 177 ASP A C 1
ATOM 1423 O O . ASP A 1 177 ? -6.105 -4.963 10.760 1.00 82.94 177 ASP A O 1
ATOM 1427 N N . LEU A 1 178 ? -7.337 -3.092 10.582 1.00 87.69 178 LEU A N 1
ATOM 1428 C CA . LEU A 1 178 ? -7.618 -2.931 12.008 1.00 87.69 178 LEU A CA 1
ATOM 1429 C C . LEU A 1 178 ? -8.842 -3.729 12.481 1.00 87.69 178 LEU A C 1
ATOM 1431 O O . LEU A 1 178 ? -9.057 -3.839 13.684 1.00 87.69 178 LEU A O 1
ATOM 1435 N N . MET A 1 179 ? -9.621 -4.349 11.584 1.00 86.12 179 MET A N 1
ATOM 1436 C CA . MET A 1 179 ? -10.823 -5.113 11.968 1.00 86.12 179 MET A CA 1
ATOM 1437 C C . MET A 1 179 ? -10.506 -6.303 12.887 1.00 86.12 179 MET A C 1
ATOM 1439 O O . MET A 1 179 ? -11.294 -6.628 13.772 1.00 86.12 179 MET A O 1
ATOM 1443 N N . SER A 1 180 ? -9.346 -6.947 12.711 1.00 86.19 180 SER A N 1
ATOM 1444 C CA . SER A 1 180 ? -8.925 -8.050 13.592 1.00 86.19 180 SER A CA 1
ATOM 1445 C C . SER A 1 180 ? -8.545 -7.569 14.995 1.00 86.19 180 SER A C 1
ATOM 1447 O O . SER A 1 180 ? -8.866 -8.220 15.992 1.00 86.19 180 SER A O 1
ATOM 1449 N N . GLN A 1 181 ? -7.901 -6.401 15.073 1.00 90.56 181 GLN A N 1
ATOM 1450 C CA . GLN A 1 181 ? -7.584 -5.760 16.339 1.00 90.56 181 GLN A CA 1
ATOM 1451 C C . GLN A 1 181 ? -8.873 -5.316 17.033 1.00 90.56 181 GLN A C 1
ATOM 1453 O O . GLN A 1 181 ? -9.052 -5.620 18.205 1.00 90.56 181 GLN A O 1
ATOM 1458 N N . ALA A 1 182 ? -9.816 -4.726 16.297 1.00 90.31 182 ALA A N 1
ATOM 1459 C CA . ALA A 1 182 ? -11.116 -4.341 16.829 1.00 90.31 182 ALA A CA 1
ATOM 1460 C C . ALA A 1 182 ? -11.889 -5.522 17.448 1.00 90.31 182 ALA A C 1
ATOM 1462 O O . ALA A 1 182 ? -12.446 -5.377 18.529 1.00 90.31 182 ALA A O 1
ATOM 1463 N N . ASP A 1 183 ? -11.903 -6.710 16.829 1.00 89.75 183 ASP A N 1
ATOM 1464 C CA . ASP A 1 183 ? -12.519 -7.907 17.442 1.00 89.75 183 ASP A CA 1
ATOM 1465 C C . ASP A 1 183 ? -11.813 -8.316 18.749 1.00 89.75 183 ASP A C 1
ATOM 1467 O O . ASP A 1 183 ? -12.463 -8.742 19.704 1.00 89.75 183 ASP A O 1
ATOM 1471 N N . THR A 1 184 ? -10.492 -8.143 18.824 1.00 91.94 184 THR A N 1
ATOM 1472 C CA . THR A 1 184 ? -9.720 -8.417 20.047 1.00 91.94 184 THR A CA 1
ATOM 1473 C C . THR A 1 184 ? -10.097 -7.436 21.159 1.00 91.94 184 THR A C 1
ATOM 1475 O O . THR A 1 184 ? -10.516 -7.868 22.233 1.00 91.94 184 THR A O 1
ATOM 1478 N N . GLU A 1 185 ? -10.055 -6.134 20.869 1.00 91.69 185 GLU A N 1
ATOM 1479 C CA . GLU A 1 185 ? -10.436 -5.061 21.797 1.00 91.69 185 GLU A CA 1
ATOM 1480 C C . GLU A 1 185 ? -11.889 -5.217 22.270 1.00 91.69 185 GLU A C 1
ATOM 1482 O O . GLU A 1 185 ? -12.189 -5.076 23.455 1.00 91.69 185 GLU A O 1
ATOM 1487 N N . PHE A 1 186 ? -12.802 -5.597 21.368 1.00 91.62 186 PHE A N 1
ATOM 1488 C CA . PHE A 1 186 ? -14.205 -5.844 21.701 1.00 91.62 186 PHE A CA 1
ATOM 1489 C C . PHE A 1 186 ? -14.365 -6.965 22.733 1.00 91.62 186 PHE A C 1
ATOM 1491 O O . PHE A 1 186 ? -15.139 -6.839 23.688 1.00 91.62 186 PHE A O 1
ATOM 1498 N N . ARG A 1 187 ? -13.636 -8.075 22.564 1.00 89.88 187 ARG A N 1
ATOM 1499 C CA . ARG A 1 187 ? -13.686 -9.216 23.491 1.00 89.88 187 ARG A CA 1
ATOM 1500 C C . ARG A 1 187 ? -13.074 -8.880 24.841 1.00 89.88 187 ARG A C 1
ATOM 1502 O O . ARG A 1 187 ? -13.642 -9.261 25.863 1.00 89.88 187 ARG A O 1
ATOM 1509 N N . GLU A 1 188 ? -11.947 -8.176 24.852 1.00 89.81 188 GLU A N 1
ATOM 1510 C CA . GLU A 1 188 ? -11.295 -7.743 26.090 1.00 89.81 188 GLU A CA 1
ATOM 1511 C C . GLU A 1 188 ? -12.189 -6.783 26.877 1.00 89.81 188 GLU A C 1
ATOM 1513 O O . GLU A 1 188 ? -12.424 -6.987 28.071 1.00 89.81 188 GLU A O 1
ATOM 1518 N N . LEU A 1 189 ? -12.776 -5.798 26.194 1.00 88.75 189 LEU A N 1
ATOM 1519 C CA . LEU A 1 189 ? -13.700 -4.846 26.797 1.00 88.75 189 LEU A CA 1
ATOM 1520 C C . LEU A 1 189 ? -14.968 -5.535 27.319 1.00 88.75 189 LEU A C 1
ATOM 1522 O O . LEU A 1 189 ? -15.392 -5.269 28.443 1.00 88.75 189 LEU A O 1
ATOM 1526 N N . SER A 1 190 ? -15.531 -6.476 26.555 1.00 87.12 190 SER A N 1
ATOM 1527 C CA . SER A 1 190 ? -16.684 -7.276 26.992 1.00 87.12 190 SER A CA 1
ATOM 1528 C C . SER A 1 190 ? -16.365 -8.092 28.247 1.00 87.12 190 SER A C 1
ATOM 1530 O O . SER A 1 190 ? -17.152 -8.101 29.189 1.00 87.12 190 SER A O 1
ATOM 1532 N N . ALA A 1 191 ? -15.184 -8.717 28.317 1.00 86.94 191 ALA A N 1
ATOM 1533 C CA . ALA A 1 191 ? -14.761 -9.477 29.492 1.00 86.94 191 ALA A CA 1
ATOM 1534 C C . ALA A 1 191 ? -14.576 -8.591 30.738 1.00 86.94 191 ALA A C 1
ATOM 1536 O O . ALA A 1 191 ? -14.938 -9.002 31.843 1.00 86.94 191 ALA A O 1
ATOM 1537 N N . ILE A 1 192 ? -14.038 -7.376 30.572 1.00 85.56 192 ILE A N 1
ATOM 1538 C CA . ILE A 1 192 ? -13.903 -6.394 31.660 1.00 85.56 192 ILE A CA 1
ATOM 1539 C C . ILE A 1 192 ? -15.283 -5.963 32.171 1.00 85.56 192 ILE A C 1
ATOM 1541 O O . ILE A 1 192 ? -15.507 -5.938 33.384 1.00 85.56 192 ILE A O 1
ATOM 1545 N N . LEU A 1 193 ? -16.214 -5.658 31.264 1.00 85.94 193 LEU A N 1
ATOM 1546 C CA . LEU A 1 193 ? -17.572 -5.240 31.616 1.00 85.94 193 LEU A CA 1
ATOM 1547 C C . LEU A 1 193 ? -18.366 -6.367 32.291 1.00 85.94 193 LEU A C 1
ATOM 1549 O O . LEU A 1 193 ? -18.996 -6.127 33.320 1.00 85.94 193 LEU A O 1
ATOM 1553 N N . ASP A 1 194 ? -18.272 -7.599 31.791 1.00 86.44 194 ASP A N 1
ATOM 1554 C CA . ASP A 1 194 ? -18.907 -8.773 32.403 1.00 86.44 194 ASP A CA 1
ATOM 1555 C C . ASP A 1 194 ? -18.369 -9.048 33.814 1.00 86.44 194 ASP A C 1
ATOM 1557 O O . ASP A 1 194 ? -19.119 -9.428 34.719 1.00 86.44 194 ASP A O 1
ATOM 1561 N N . ALA A 1 195 ? -17.061 -8.870 34.023 1.00 82.56 195 ALA A N 1
ATOM 1562 C CA . ALA A 1 195 ? -16.452 -9.007 35.341 1.00 82.56 195 ALA A CA 1
ATOM 1563 C C . ALA A 1 195 ? -16.954 -7.925 36.310 1.00 82.56 195 ALA A C 1
ATOM 1565 O O . ALA A 1 195 ? -17.213 -8.231 37.475 1.00 82.56 195 ALA A O 1
ATOM 1566 N N . ALA A 1 196 ? -17.130 -6.690 35.834 1.00 80.19 196 ALA A N 1
ATOM 1567 C CA .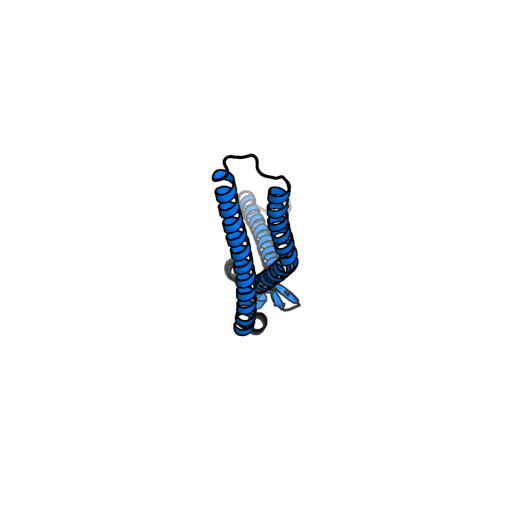 ALA A 1 196 ? -17.682 -5.600 36.630 1.00 80.19 196 ALA A CA 1
ATOM 1568 C C . ALA A 1 196 ? -19.161 -5.834 36.992 1.00 80.19 196 ALA A C 1
ATOM 1570 O O . ALA A 1 196 ? -19.526 -5.669 38.155 1.00 80.19 196 ALA A O 1
ATOM 1571 N N . ASP A 1 197 ? -19.989 -6.288 36.040 1.00 81.06 197 ASP A N 1
ATOM 1572 C CA . ASP A 1 197 ? -21.424 -6.526 36.264 1.00 81.06 197 ASP A CA 1
ATOM 1573 C C . ASP A 1 197 ? -21.677 -7.679 37.255 1.00 81.06 197 ASP A C 1
ATOM 1575 O O . ASP A 1 197 ? -22.560 -7.601 38.115 1.00 81.06 197 ASP A O 1
ATOM 1579 N N . LYS A 1 198 ? -20.858 -8.741 37.211 1.00 76.25 198 LYS A N 1
ATOM 1580 C CA . LYS A 1 198 ? -20.937 -9.845 38.188 1.00 76.25 198 LYS A CA 1
ATOM 1581 C C . LYS A 1 198 ? -20.703 -9.374 39.621 1.00 76.25 198 LYS A C 1
ATOM 1583 O O . LYS A 1 198 ? -21.454 -9.756 40.512 1.00 76.25 198 LYS A O 1
ATOM 1588 N N . VAL A 1 199 ? -19.717 -8.503 39.841 1.00 68.06 199 VAL A N 1
ATOM 1589 C CA . VAL A 1 199 ? -19.429 -7.957 41.177 1.00 68.06 199 VAL A CA 1
ATOM 1590 C C . VAL A 1 199 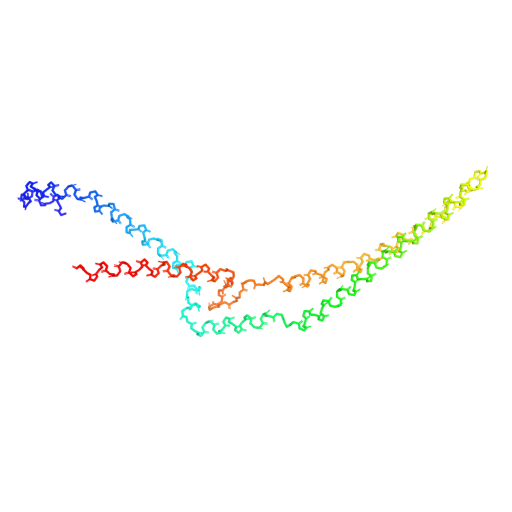? -20.624 -7.168 41.721 1.00 68.06 199 VAL A C 1
ATOM 1592 O O . VAL A 1 199 ? -20.933 -7.283 42.904 1.00 68.06 199 VAL A O 1
ATOM 1595 N N . THR A 1 200 ? -21.336 -6.420 40.874 1.00 63.69 200 THR A N 1
ATOM 1596 C CA . THR A 1 200 ? -22.543 -5.677 41.276 1.00 63.69 200 THR A CA 1
ATOM 1597 C C . THR A 1 200 ? -23.780 -6.541 41.512 1.00 63.69 200 THR A C 1
ATOM 1599 O O . THR A 1 200 ? -24.673 -6.102 42.226 1.00 63.69 200 THR A O 1
ATOM 1602 N N . ARG A 1 201 ? -23.869 -7.743 40.928 1.00 61.53 201 ARG A N 1
ATOM 1603 C CA . ARG A 1 201 ? -25.009 -8.657 41.141 1.00 61.53 201 ARG A CA 1
ATOM 1604 C C . ARG A 1 201 ? -24.850 -9.554 42.366 1.00 61.53 201 ARG A C 1
ATOM 1606 O O . ARG A 1 201 ? -25.856 -9.958 42.941 1.00 61.53 201 ARG A O 1
ATOM 1613 N N . ASP A 1 202 ? -23.611 -9.860 42.740 1.00 54.75 202 ASP A N 1
ATOM 1614 C CA . ASP A 1 202 ? -23.285 -10.716 43.887 1.00 54.75 202 ASP A CA 1
ATOM 1615 C C . ASP A 1 202 ? -23.105 -9.926 45.208 1.00 54.75 202 ASP A C 1
ATOM 1617 O O . ASP A 1 202 ? -22.781 -10.527 46.237 1.00 54.75 202 ASP A O 1
ATOM 1621 N N . SER A 1 203 ? -23.296 -8.597 45.193 1.00 48.19 203 SER A N 1
ATOM 1622 C CA . SER A 1 203 ? -23.219 -7.698 46.363 1.00 48.19 203 SER A CA 1
ATOM 1623 C C . SER A 1 203 ? -24.582 -7.193 46.830 1.00 48.19 203 SER A C 1
ATOM 1625 O O . SER A 1 203 ? -24.697 -6.960 48.057 1.00 48.19 203 SER A O 1
#

pLDDT: mean 82.78, std 9.16, range [48.19, 94.25]

Secondary structure (DSSP, 8-state):
-HHHHHHTT-S-HHHHHHHHHHHHHHHHHHHHHHHHHHHHHHHHHHHHHHHHHHH-HHHHHHHHHHHHHHS--HHHHHHHHHHHHHHHHHHHHHHHHHHHHHHHHHHHHHHHHHT-SSPPPHHHHHHHHHHHHHHHHHHHHTHHHHHHHHHHHHHHHHHHS--SEEE-GGGPEEEGGGHHHHHHHHHHHHHHHHHHHHHHH--

Organism: NCBI:txid2498619

Foldseek 3Di:
DLVVCVVVVVDDPVRNVVCVVCVVVVVVVVVVVVVVVVVLVVLCVVLVQLVCCVPDPVQVVVQVVQVVVLPDPVVNLVVLVVVLVVLVVVLVVLVVVLVVVLVVLVVVVVVVVVPDPDDDDPVVVVVSVVVVVVSVVVNVVCVVSVVVSVVSVVVSVVSVPDPCWTQGPPRDTDRVVCSVVSVVSVVVSVVVVVVVVVVVVVD

Sequence (203 aa):
LYHAGVANGSFDLEDRVKYLRAQPKFQKDLDRAREYEVTVRTTMEEWRDYFSVITDKAQLDDLIAAMHREKIAQSTFLQKDASVCELLAQVYRKRDELVNEANKYSLRYESEWVTRASALPAYRVRYAIRKFDQMIEEAKAQGVVHATALNCVESLTDMTSRTSSVSGPGGVQINLDLMSQADTEFRELSAILDAADKVTRDS

Radius of gyration: 38.51 Å; chains: 1; bounding box: 76×25×111 Å